Protein AF-A0A7R9DD51-F1 (afdb_monomer_lite)

Secondary structure (DSSP, 8-state):
-B--PPPHHHHHHHHHTT-TT-SHHHHHHHHHHHEEE--GGGTT-TT--SSSSEEEEE-S---HHHHHHHHHHHHTT--B--TTSS--SSB-B-EE-SS--HHHHH-SS-------SS----EEEEEEETTEEEEEEESS----GGGHHHHHHHHHHHTTBS-HHHHHHTT--S--B---TT----------------SSS-S--HHHH-SHHHHHHHHHHS-STTS--GGGGB-

InterPro domains:
  IPR000172 Glucose-methanol-choline oxidoreductase, N-terminal [PF00732] (6-188)
  IPR012132 Glucose-methanol-choline oxidoreductase [PTHR11552] (1-230)
  IPR036188 FAD/NAD(P)-binding domain superfamily [G3DSA:3.50.50.60] (1-89)
  IPR036188 FAD/NAD(P)-binding domain superfamily [G3DSA:3.50.50.60] (109-202)
  IPR036188 FAD/NAD(P)-binding domain superfamily [SSF51905] (1-182)

Radius of gyration: 23.22 Å; chains: 1; bounding box: 60×41×61 Å

Foldseek 3Di:
DFDADDDQVVQVVCVVVVVPQRHSVNCQVVVQQQEAEPDPVCDPAPSHHHDHQFYKDAQQDDFQVLVVVLVVQVVVPFHADDCRHDDVTGKYQTIGHPDDDPCNRPVPVDPPPPFDPPDADFDWDWDADPNDIDTDTDGGDDDLCVVDLPVSLVVCLLVQADAPVVCVVVVRDDRDYHDHGPPDDDDDDDDPDPDDDDPDPRWDDPVVCPDPVNVCCCPVVVHDPVSDPINVSID

pLDDT: mean 87.51, std 12.55, range [36.72, 98.06]

Sequence (235 aa):
MLYDLGNRRDYYNWDWAGNIGWSYDEVLPYFKKSENMGVERYLNSSFHKTGGYLTMEEFRYHPKILDTLLKSAKGIGYQNNDINGEKQIGFGLAYGTVRCSTTKAFFLGLLNILIDSNKKVTQDVVFKMKMQRHTVVVRKEVIVSSAGAINSPNLLMLSGIRPPSQLLEAGILPIIADLKVGQNLQDRITLGGLVYTIQYPIGIVFPRISNPEKFTQFLLQNDGPLMTLGVGQAL

Structure (mmCIF, N/CA/C/O backbone):
data_AF-A0A7R9DD51-F1
#
_entry.id   AF-A0A7R9DD51-F1
#
loop_
_atom_site.group_PDB
_atom_site.id
_atom_site.type_symbol
_atom_site.label_atom_id
_atom_site.label_alt_id
_atom_site.label_comp_id
_atom_site.label_asym_id
_atom_site.label_entity_id
_atom_site.label_seq_id
_atom_site.pdbx_PDB_ins_code
_atom_site.Cartn_x
_atom_site.Cartn_y
_atom_site.Cartn_z
_atom_site.occupancy
_atom_site.B_iso_or_equiv
_atom_site.auth_seq_id
_atom_site.auth_comp_id
_atom_site.auth_asym_id
_atom_site.auth_atom_id
_atom_site.pdbx_PDB_model_num
ATOM 1 N N . MET A 1 1 ? -0.288 0.611 11.626 1.00 72.12 1 MET A N 1
ATOM 2 C CA . MET A 1 1 ? -0.475 1.467 10.439 1.00 72.12 1 MET A CA 1
ATOM 3 C C . MET A 1 1 ? -1.498 0.777 9.577 1.00 72.12 1 MET A C 1
ATOM 5 O O . MET A 1 1 ? -1.461 -0.446 9.515 1.00 72.12 1 MET A O 1
ATOM 9 N N . LEU A 1 2 ? -2.435 1.565 9.062 1.00 89.44 2 LEU A N 1
ATOM 10 C CA . LEU A 1 2 ? -3.701 1.129 8.483 1.00 89.44 2 LEU A CA 1
ATOM 11 C C . LEU A 1 2 ? -3.490 0.106 7.356 1.00 89.44 2 LEU A C 1
ATOM 13 O O . LEU A 1 2 ? -2.612 0.308 6.517 1.00 89.44 2 LEU A O 1
ATOM 17 N N . TYR A 1 3 ? -4.246 -0.990 7.386 1.00 92.88 3 TYR A N 1
ATOM 18 C CA . TYR A 1 3 ? -4.214 -2.036 6.368 1.00 92.88 3 TYR A CA 1
ATOM 19 C C . TYR A 1 3 ? -5.532 -2.036 5.598 1.00 92.88 3 TYR A C 1
ATOM 21 O O . TYR A 1 3 ? -6.558 -2.489 6.101 1.00 92.88 3 TYR A O 1
ATOM 29 N N . ASP A 1 4 ? -5.486 -1.483 4.393 1.00 92.38 4 ASP A N 1
ATOM 30 C CA . ASP A 1 4 ? -6.638 -1.285 3.519 1.00 92.38 4 ASP A CA 1
ATOM 31 C C . ASP A 1 4 ? -6.276 -1.759 2.112 1.00 92.38 4 ASP A C 1
ATOM 33 O O . ASP A 1 4 ? -5.233 -1.388 1.559 1.00 92.38 4 ASP A O 1
ATOM 37 N N . LEU A 1 5 ? -7.111 -2.637 1.575 1.00 92.81 5 LEU A N 1
ATOM 38 C CA . LEU A 1 5 ? -7.024 -3.157 0.223 1.00 92.81 5 LEU A CA 1
ATOM 39 C C . LEU A 1 5 ? -7.889 -2.290 -0.696 1.00 92.81 5 LEU A C 1
ATOM 41 O O . LEU A 1 5 ? -8.887 -1.704 -0.286 1.00 92.81 5 LEU A O 1
ATOM 45 N N . GLY A 1 6 ? -7.532 -2.230 -1.980 1.00 91.94 6 GLY A N 1
ATOM 46 C CA . GLY A 1 6 ? -8.362 -1.539 -2.968 1.00 91.94 6 GLY A CA 1
ATOM 47 C C . GLY A 1 6 ? -9.766 -2.143 -3.078 1.00 91.94 6 GLY A C 1
ATOM 48 O O . GLY A 1 6 ? -10.031 -3.266 -2.628 1.00 91.94 6 GLY A O 1
ATOM 49 N N . ASN A 1 7 ? -10.682 -1.425 -3.728 1.00 94.69 7 ASN A N 1
ATOM 50 C CA . ASN A 1 7 ? -11.972 -2.016 -4.048 1.00 94.69 7 ASN A CA 1
ATOM 51 C C . ASN A 1 7 ? -11.777 -3.117 -5.096 1.00 94.69 7 ASN A C 1
ATOM 53 O O . ASN A 1 7 ? -10.961 -2.971 -6.005 1.00 94.69 7 ASN A O 1
ATOM 57 N N . ARG A 1 8 ? -12.563 -4.197 -5.040 1.00 95.00 8 ARG A N 1
ATOM 58 C CA . ARG A 1 8 ? -12.495 -5.265 -6.060 1.00 95.00 8 ARG A CA 1
ATOM 59 C C . ARG A 1 8 ? -12.582 -4.735 -7.485 1.00 95.00 8 ARG A C 1
ATOM 61 O O . ARG A 1 8 ? -11.882 -5.211 -8.377 1.00 95.00 8 ARG A O 1
ATOM 68 N N . ARG A 1 9 ? -13.434 -3.727 -7.685 1.00 95.88 9 ARG A N 1
ATOM 69 C CA . ARG A 1 9 ? -13.643 -3.085 -8.979 1.00 95.88 9 ARG A CA 1
ATOM 70 C C . ARG A 1 9 ? -12.368 -2.446 -9.523 1.00 95.88 9 ARG A C 1
ATOM 72 O O . ARG A 1 9 ? -12.198 -2.445 -10.734 1.00 95.88 9 ARG A O 1
ATOM 79 N N . ASP A 1 10 ? -11.469 -1.964 -8.668 1.00 96.31 10 ASP A N 1
ATOM 80 C CA . ASP A 1 10 ? -10.201 -1.369 -9.102 1.00 96.31 10 ASP A CA 1
ATOM 81 C C . ASP A 1 10 ? -9.326 -2.411 -9.813 1.00 96.31 10 ASP A C 1
ATOM 83 O O . ASP A 1 10 ? -8.803 -2.146 -10.893 1.00 96.31 10 ASP A O 1
ATOM 87 N N . TYR A 1 11 ? -9.250 -3.626 -9.266 1.00 97.56 11 TYR A N 1
ATOM 88 C CA . TYR A 1 11 ? -8.486 -4.737 -9.843 1.00 97.56 11 TYR A CA 1
ATOM 89 C C . TYR A 1 11 ? -9.164 -5.336 -11.079 1.00 97.56 11 TYR A C 1
ATOM 91 O O . TYR A 1 11 ? -8.503 -5.600 -12.079 1.00 97.56 11 TYR A O 1
ATOM 99 N N . TYR A 1 12 ? -10.495 -5.477 -11.079 1.00 98.06 12 TYR A N 1
ATOM 100 C CA . TYR A 1 12 ? -11.204 -5.864 -12.307 1.00 98.06 12 TYR A CA 1
ATOM 101 C C . TYR A 1 12 ? -11.012 -4.838 -13.430 1.00 98.06 12 TYR A C 1
ATOM 103 O O . TYR A 1 12 ? -10.819 -5.220 -14.580 1.00 98.06 12 TYR A O 1
ATOM 111 N N . ASN A 1 13 ? -10.981 -3.540 -13.111 1.00 97.88 13 ASN A N 1
ATOM 112 C CA . ASN A 1 13 ? -10.669 -2.509 -14.097 1.00 97.88 13 ASN A CA 1
ATOM 113 C C . ASN A 1 13 ? -9.234 -2.642 -14.639 1.00 97.88 13 ASN A C 1
ATOM 115 O O . ASN A 1 13 ? -9.007 -2.300 -15.798 1.00 97.88 13 ASN A O 1
ATOM 119 N N . TRP A 1 14 ? -8.265 -3.122 -13.847 1.00 97.44 14 TRP A N 1
ATOM 120 C CA . TRP A 1 14 ? -6.907 -3.388 -14.342 1.00 97.44 14 TRP A CA 1
ATOM 121 C C . TRP A 1 14 ? -6.901 -4.514 -15.371 1.00 97.44 14 TRP A C 1
ATOM 123 O O . TRP A 1 14 ? -6.306 -4.345 -16.437 1.00 97.44 14 TRP A O 1
ATOM 133 N N . ASP A 1 15 ? -7.592 -5.614 -15.079 1.00 97.50 15 ASP A N 1
ATOM 134 C CA . ASP A 1 15 ? -7.758 -6.734 -16.007 1.00 97.50 15 ASP A CA 1
ATOM 135 C C . ASP A 1 15 ? -8.449 -6.286 -17.308 1.00 97.50 15 ASP A C 1
ATOM 137 O O . ASP A 1 15 ? -7.910 -6.472 -18.400 1.00 97.50 15 ASP A O 1
ATOM 141 N N . TRP A 1 16 ? -9.561 -5.547 -17.203 1.00 97.50 16 TRP A N 1
ATOM 142 C CA . TRP A 1 16 ? -10.276 -4.985 -18.358 1.00 97.50 16 TRP A CA 1
ATOM 143 C C . TRP A 1 16 ? -9.462 -3.966 -19.160 1.00 97.50 16 TRP A C 1
ATOM 145 O O . TRP A 1 16 ? -9.677 -3.816 -20.361 1.00 97.50 16 TRP A O 1
ATOM 155 N N . ALA A 1 17 ? -8.508 -3.283 -18.525 1.00 97.12 17 ALA A N 1
ATOM 156 C CA . ALA A 1 17 ? -7.555 -2.407 -19.202 1.00 97.12 17 ALA A CA 1
ATOM 157 C C . ALA A 1 17 ? -6.437 -3.178 -19.939 1.00 97.12 17 ALA A C 1
ATOM 159 O O . ALA A 1 17 ? -5.532 -2.553 -20.493 1.00 97.12 17 ALA A O 1
ATOM 160 N N . GLY A 1 18 ? -6.492 -4.514 -19.961 1.00 97.56 18 GLY A N 1
ATOM 161 C CA . GLY A 1 18 ? -5.552 -5.391 -20.658 1.00 97.56 18 GLY A CA 1
A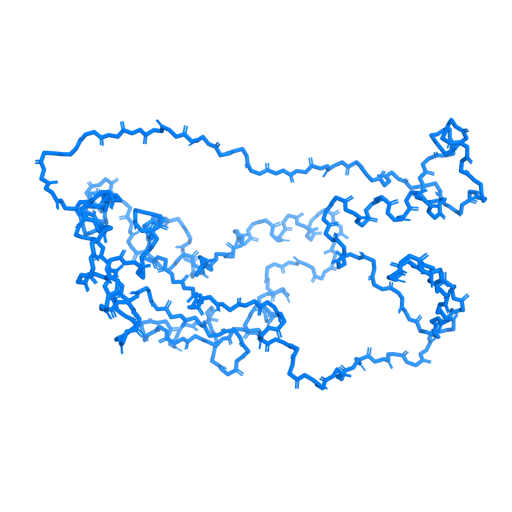TOM 162 C C . GLY A 1 18 ? -4.463 -5.992 -19.767 1.00 97.56 18 GLY A C 1
ATOM 163 O O . GLY A 1 18 ? -3.568 -6.658 -20.286 1.00 97.56 18 GLY A O 1
ATOM 164 N N . ASN A 1 19 ? -4.516 -5.791 -18.444 1.00 97.06 19 ASN A N 1
ATOM 165 C CA . ASN A 1 19 ? -3.562 -6.389 -17.505 1.00 97.06 19 ASN A CA 1
ATOM 166 C C . ASN A 1 19 ? -4.050 -7.771 -17.058 1.00 97.06 19 ASN A C 1
ATOM 168 O O . ASN A 1 19 ? -4.404 -7.968 -15.898 1.00 97.06 19 ASN A O 1
ATOM 172 N N . ILE A 1 20 ? -4.067 -8.721 -17.994 1.00 96.94 20 ILE A N 1
ATOM 173 C CA . ILE A 1 20 ? -4.505 -10.101 -17.745 1.00 96.94 20 ILE A CA 1
ATOM 174 C C . ILE A 1 20 ? -3.725 -10.686 -16.561 1.00 96.94 20 ILE A C 1
ATOM 176 O O . ILE A 1 20 ? -2.496 -10.562 -16.508 1.00 96.94 20 ILE A O 1
ATOM 180 N N . GLY A 1 21 ? -4.419 -11.322 -15.617 1.00 96.56 21 GLY A N 1
ATOM 181 C CA . GLY A 1 21 ? -3.801 -11.861 -14.403 1.00 96.56 21 GLY A CA 1
ATOM 182 C C . GLY A 1 21 ? -3.912 -10.954 -13.174 1.00 96.56 21 GLY A C 1
ATOM 183 O O . GLY A 1 21 ? -3.431 -11.324 -12.101 1.00 96.56 21 GLY A O 1
ATOM 184 N N . TRP A 1 22 ? -4.485 -9.754 -13.325 1.00 97.69 22 TRP A N 1
ATOM 185 C CA . TRP A 1 22 ? -4.581 -8.740 -12.267 1.00 97.69 22 TRP A CA 1
ATOM 186 C C . TRP A 1 22 ? -6.011 -8.473 -11.791 1.00 97.69 22 TRP A C 1
ATOM 188 O O . TRP A 1 22 ? -6.252 -7.468 -11.118 1.00 97.69 22 TRP A O 1
ATOM 198 N N . SER A 1 23 ? -6.957 -9.364 -12.098 1.00 98.00 23 SER A N 1
ATOM 199 C CA . SER A 1 23 ? -8.307 -9.288 -11.534 1.00 98.00 23 SER A CA 1
ATOM 200 C C . SER A 1 23 ? -8.287 -9.505 -10.013 1.00 98.00 23 SER A C 1
ATOM 202 O O . SER A 1 23 ? -7.333 -10.060 -9.460 1.00 98.00 23 SER A O 1
ATOM 204 N N . TYR A 1 24 ? -9.346 -9.083 -9.307 1.00 97.25 24 TYR A N 1
ATOM 205 C CA . TYR A 1 24 ? -9.388 -9.197 -7.840 1.00 97.25 24 TYR A CA 1
ATOM 206 C C . TYR A 1 24 ? -9.189 -10.640 -7.353 1.00 97.25 24 TYR A C 1
ATOM 208 O O . TYR A 1 24 ? -8.455 -10.877 -6.393 1.00 97.25 24 TYR A O 1
ATOM 216 N N . ASP A 1 25 ? -9.803 -11.604 -8.039 1.00 96.25 25 ASP A N 1
ATOM 217 C CA . ASP A 1 25 ? -9.744 -13.022 -7.674 1.00 96.25 25 ASP A CA 1
ATOM 218 C C . ASP A 1 25 ? -8.333 -13.610 -7.841 1.00 96.25 25 ASP A C 1
ATOM 220 O O . ASP A 1 25 ? -7.940 -14.510 -7.098 1.00 96.25 25 ASP A O 1
ATOM 224 N N . GLU A 1 26 ? -7.542 -13.065 -8.768 1.00 97.44 26 GLU A N 1
ATOM 225 C CA . GLU A 1 26 ? -6.163 -13.488 -9.028 1.00 97.44 26 GLU A CA 1
ATOM 226 C C . GLU A 1 26 ? -5.163 -12.856 -8.052 1.00 97.44 26 GLU A C 1
ATOM 228 O O . GLU A 1 26 ? -4.198 -13.509 -7.643 1.00 97.44 26 GLU A O 1
ATOM 233 N N . VAL A 1 27 ? -5.400 -11.611 -7.619 1.00 96.81 27 VAL A N 1
ATOM 234 C CA . VAL A 1 27 ? -4.509 -10.914 -6.674 1.00 96.81 27 VAL A CA 1
ATOM 235 C C . VAL A 1 27 ? -4.815 -11.226 -5.206 1.00 96.81 27 VAL A C 1
ATOM 237 O O . VAL A 1 27 ? -3.899 -11.219 -4.378 1.00 96.81 27 VAL A O 1
ATOM 240 N N . LEU A 1 28 ? -6.066 -11.552 -4.857 1.00 96.19 28 LEU A N 1
ATOM 241 C CA . LEU A 1 28 ? -6.478 -11.852 -3.480 1.00 96.19 28 LEU A CA 1
ATOM 242 C C . LEU A 1 28 ? -5.624 -12.953 -2.812 1.00 96.19 28 LEU A C 1
ATOM 244 O O . LEU A 1 28 ? -5.203 -12.760 -1.666 1.00 96.19 28 LEU A O 1
ATOM 248 N N . PRO A 1 29 ? -5.274 -14.071 -3.483 1.00 96.62 29 PRO A N 1
ATOM 249 C CA . PRO A 1 29 ? -4.350 -15.062 -2.936 1.00 96.62 29 PRO A CA 1
ATOM 250 C C . PRO A 1 29 ? -2.989 -14.490 -2.514 1.00 96.62 29 PRO A C 1
ATOM 252 O O . PRO A 1 29 ? -2.406 -14.977 -1.543 1.00 96.62 29 PRO A O 1
ATOM 255 N N . TYR A 1 30 ? -2.480 -13.455 -3.192 1.00 95.75 30 TYR A N 1
ATOM 256 C CA . TYR A 1 30 ? -1.207 -12.813 -2.851 1.00 95.75 30 TYR A CA 1
ATOM 257 C C . TYR A 1 30 ? -1.328 -11.897 -1.632 1.00 95.75 30 TYR A C 1
ATOM 259 O O . TYR A 1 30 ? -0.442 -11.932 -0.772 1.00 95.75 30 TYR A O 1
ATOM 267 N N . PHE A 1 31 ? -2.434 -11.156 -1.495 1.00 95.69 31 PHE A N 1
ATOM 268 C CA . PHE A 1 31 ? -2.723 -10.413 -0.262 1.00 95.69 31 PHE A CA 1
ATOM 269 C C . PHE A 1 31 ? -2.783 -11.371 0.929 1.00 95.69 31 PHE A C 1
ATOM 271 O O . PHE A 1 31 ? -2.007 -11.226 1.877 1.00 95.69 31 PHE A O 1
ATOM 278 N N . LYS A 1 32 ? -3.560 -12.451 0.799 1.00 95.62 32 LYS A N 1
ATOM 279 C CA . LYS A 1 32 ? -3.670 -13.514 1.808 1.00 95.62 32 LYS A CA 1
ATOM 280 C C . LYS A 1 32 ? -2.341 -14.211 2.099 1.00 95.62 32 LYS A C 1
ATOM 282 O O . LYS A 1 32 ? -2.082 -14.595 3.231 1.00 95.62 32 LYS A O 1
ATOM 287 N N . LYS A 1 33 ? -1.471 -14.401 1.104 1.00 95.69 33 LYS A N 1
ATOM 288 C CA . LYS A 1 33 ? -0.141 -15.006 1.307 1.00 95.69 33 LYS A CA 1
ATOM 289 C C . LYS A 1 33 ? 0.743 -14.152 2.219 1.00 95.69 33 LYS A C 1
ATOM 291 O O . LYS A 1 33 ? 1.543 -14.698 2.974 1.00 95.69 33 LYS A O 1
ATOM 296 N N . SER A 1 34 ? 0.632 -12.832 2.108 1.00 94.00 34 SER A N 1
ATOM 297 C CA . SER A 1 34 ? 1.420 -11.887 2.899 1.00 94.00 34 SER A CA 1
ATOM 298 C C . SER A 1 34 ? 0.880 -11.694 4.318 1.00 94.00 34 SER A C 1
ATOM 300 O O . SER A 1 34 ? 1.655 -11.429 5.237 1.00 94.00 34 SER A O 1
ATOM 302 N N . GLU A 1 35 ? -0.429 -11.857 4.486 1.00 95.62 35 GLU A N 1
ATOM 303 C CA . GLU A 1 35 ? -1.183 -11.538 5.691 1.00 95.62 35 GLU A CA 1
ATOM 304 C C . GLU A 1 35 ? -1.078 -12.621 6.773 1.00 95.62 35 GLU A C 1
ATOM 306 O O . GLU A 1 35 ? -1.137 -13.824 6.514 1.00 95.62 35 GLU A O 1
ATOM 311 N N . ASN A 1 36 ? -0.957 -12.174 8.018 1.00 95.94 36 ASN A N 1
ATOM 312 C CA . ASN A 1 36 ? -1.200 -12.969 9.207 1.00 95.94 36 ASN A CA 1
ATOM 313 C C . ASN A 1 36 ? -2.290 -12.295 10.047 1.00 95.94 36 ASN A C 1
ATOM 315 O O . ASN A 1 36 ? -2.003 -11.417 10.861 1.00 95.94 36 ASN A O 1
ATOM 319 N N . MET A 1 37 ? -3.546 -12.671 9.815 1.00 96.81 37 MET A N 1
ATOM 320 C CA . MET A 1 37 ? -4.690 -12.082 10.502 1.00 96.81 37 MET A CA 1
ATOM 321 C C . MET A 1 37 ? -4.704 -12.452 11.989 1.00 96.81 37 MET A C 1
ATOM 323 O O . MET A 1 37 ? -4.868 -13.615 12.341 1.00 96.81 37 MET A O 1
ATOM 327 N N . GLY A 1 38 ? -4.535 -11.464 12.865 1.00 95.25 38 GLY A N 1
ATOM 328 C CA . GLY A 1 38 ? -4.604 -11.617 14.322 1.00 95.25 38 GLY A CA 1
ATOM 329 C C . GLY A 1 38 ? -5.889 -11.066 14.944 1.00 95.25 38 GLY A C 1
ATOM 330 O O . GLY A 1 38 ? -6.067 -11.162 16.154 1.00 95.25 38 GLY A O 1
ATOM 331 N N . VAL A 1 39 ? -6.789 -10.480 14.146 1.00 94.62 39 VAL A N 1
ATOM 332 C CA . VAL A 1 39 ? -8.065 -9.937 14.631 1.00 94.62 39 VAL A CA 1
ATOM 333 C C . VAL A 1 39 ? -9.102 -11.057 14.706 1.00 94.62 39 VAL A C 1
ATOM 335 O O . VAL A 1 39 ? -9.544 -11.574 13.681 1.00 94.62 39 VAL A O 1
ATOM 338 N N . GLU A 1 40 ? -9.521 -11.405 15.924 1.00 93.38 40 GLU A N 1
ATOM 339 C CA . GLU A 1 40 ? -10.341 -12.591 16.216 1.00 93.38 40 GLU A CA 1
ATOM 340 C C . GLU A 1 40 ? -11.620 -12.684 15.369 1.00 93.38 40 GLU A C 1
ATOM 342 O O . GLU A 1 40 ? -11.902 -13.725 14.774 1.00 93.38 40 GLU A O 1
ATOM 347 N N . ARG A 1 41 ? -12.350 -11.569 15.218 1.00 93.19 41 ARG A N 1
ATOM 348 C CA . ARG A 1 41 ? -13.597 -11.513 14.428 1.00 93.19 41 ARG A CA 1
ATOM 349 C C . ARG A 1 41 ? -13.425 -11.827 12.936 1.00 93.19 41 ARG A C 1
ATOM 351 O O . ARG A 1 41 ? -14.422 -12.065 12.262 1.00 93.19 41 ARG A O 1
ATOM 358 N N . TYR A 1 42 ? -12.196 -11.828 12.419 1.00 94.69 42 TYR A N 1
ATOM 359 C CA . TYR A 1 42 ? -11.899 -12.046 11.002 1.00 94.69 42 TYR A CA 1
ATOM 360 C C . TYR A 1 42 ? -11.173 -13.365 10.720 1.00 94.69 42 TYR A C 1
ATOM 362 O O . TYR A 1 42 ? -10.966 -13.697 9.555 1.00 94.69 42 TYR A O 1
ATOM 370 N N . LEU A 1 43 ? -10.850 -14.163 11.746 1.00 92.50 43 LEU A N 1
ATOM 371 C CA . LEU A 1 43 ? -10.114 -15.426 11.581 1.00 92.50 43 LEU A CA 1
ATOM 372 C C . LEU A 1 43 ? -10.841 -16.453 10.697 1.00 92.50 43 LEU A C 1
ATOM 374 O O . LEU A 1 43 ? -10.190 -17.227 10.002 1.00 92.50 43 LEU A O 1
ATOM 378 N N . ASN A 1 44 ? -12.177 -16.434 10.692 1.00 91.19 44 ASN A N 1
ATOM 379 C CA . ASN A 1 44 ? -13.012 -17.339 9.892 1.00 91.19 44 ASN A CA 1
ATOM 380 C C . ASN A 1 44 ? -13.468 -16.730 8.551 1.00 91.19 44 ASN A C 1
ATOM 382 O O . ASN A 1 44 ? -14.284 -17.324 7.848 1.00 91.19 44 ASN A O 1
ATOM 386 N N . SER A 1 45 ? -12.985 -15.536 8.197 1.00 93.62 45 SER A N 1
ATOM 387 C CA . SER A 1 45 ? -13.343 -14.867 6.944 1.00 93.62 45 SER A CA 1
ATOM 388 C C . SER A 1 45 ? -12.639 -15.513 5.751 1.00 93.62 45 SER A C 1
ATOM 390 O O . SER A 1 45 ? -11.434 -15.761 5.782 1.00 93.62 45 SER A O 1
ATOM 392 N N . SER A 1 46 ? -13.355 -15.701 4.640 1.00 94.00 46 SER A N 1
ATOM 393 C CA . SER A 1 46 ? -12.752 -16.145 3.376 1.00 94.00 46 SER A CA 1
ATOM 394 C C . SER A 1 46 ? -11.788 -15.115 2.774 1.00 94.00 46 SER A C 1
ATOM 396 O O . SER A 1 46 ? -10.971 -15.476 1.922 1.00 94.00 46 SER A O 1
ATOM 398 N N . PHE A 1 47 ? -11.857 -13.855 3.212 1.00 94.75 47 PHE A N 1
ATOM 399 C CA . PHE A 1 47 ? -11.029 -12.749 2.719 1.00 94.75 47 PHE A CA 1
ATOM 400 C C . PHE A 1 47 ? -9.666 -12.663 3.397 1.00 94.75 47 PHE A C 1
ATOM 402 O O . PHE A 1 47 ? -8.753 -12.070 2.831 1.00 94.75 47 PHE A O 1
ATOM 409 N N . HIS A 1 48 ? -9.498 -13.341 4.533 1.00 96.38 48 HIS A N 1
ATOM 410 C CA . HIS A 1 48 ? -8.284 -13.268 5.335 1.00 96.38 48 HIS A CA 1
ATOM 411 C C . HIS A 1 48 ? -7.555 -14.601 5.430 1.00 96.38 48 HIS A C 1
ATOM 413 O O . HIS A 1 48 ? -8.081 -15.666 5.081 1.00 96.38 48 HIS A O 1
ATOM 419 N N . LYS A 1 49 ? -6.297 -14.544 5.861 1.00 96.31 49 LYS A N 1
ATOM 420 C CA . LYS A 1 49 ? -5.474 -15.723 6.123 1.00 96.31 49 LYS A CA 1
ATOM 421 C C . LYS A 1 49 ? -4.532 -15.490 7.304 1.00 96.31 49 LYS A C 1
ATOM 423 O O . LYS A 1 49 ? -4.081 -14.381 7.569 1.00 96.31 49 LYS A O 1
ATOM 428 N N . THR A 1 50 ? -4.221 -16.570 8.012 1.00 96.56 50 THR A N 1
ATOM 429 C CA . THR A 1 50 ? -3.193 -16.615 9.056 1.00 96.56 50 THR A CA 1
ATOM 430 C C . THR A 1 50 ? -1.899 -17.250 8.534 1.00 96.56 50 THR A C 1
ATOM 432 O O . THR A 1 50 ? -1.900 -18.027 7.574 1.00 96.56 50 THR A O 1
ATOM 435 N N . GLY A 1 51 ? -0.771 -16.930 9.173 1.00 94.12 51 GLY A N 1
ATOM 436 C CA . GLY A 1 51 ? 0.530 -17.547 8.885 1.00 94.12 51 GLY A CA 1
ATOM 437 C C . GLY A 1 51 ? 1.398 -16.848 7.832 1.00 94.12 51 GLY A C 1
ATOM 438 O O . GLY A 1 51 ? 2.464 -17.365 7.503 1.00 94.12 51 GLY A O 1
ATOM 439 N N . GLY A 1 52 ? 0.984 -15.693 7.303 1.00 94.56 52 GLY A N 1
ATOM 440 C CA . GLY A 1 52 ? 1.864 -14.813 6.531 1.00 94.56 52 GLY A CA 1
ATOM 441 C C . GLY A 1 52 ? 2.880 -14.058 7.399 1.00 94.56 52 GLY A C 1
ATOM 442 O O . GLY A 1 52 ? 3.013 -14.279 8.601 1.00 94.56 52 GLY A O 1
ATOM 443 N N . TYR A 1 53 ? 3.611 -13.135 6.780 1.00 92.50 53 TYR A N 1
ATOM 444 C CA . TYR A 1 53 ? 4.688 -12.386 7.440 1.00 92.50 53 TYR A CA 1
ATOM 445 C C . TYR A 1 53 ? 4.227 -11.053 8.047 1.00 92.50 53 TYR A C 1
ATOM 447 O O . TYR A 1 53 ? 4.893 -10.497 8.922 1.00 92.50 53 TYR A O 1
ATOM 455 N N . LEU A 1 54 ? 3.100 -10.513 7.577 1.00 93.62 54 LEU A N 1
ATOM 456 C CA . LEU A 1 54 ? 2.536 -9.250 8.043 1.00 93.62 54 LEU A CA 1
ATOM 457 C C . LEU A 1 54 ? 1.405 -9.505 9.036 1.00 93.62 54 LEU A C 1
ATOM 459 O O . LEU A 1 54 ? 0.270 -9.751 8.637 1.00 93.62 54 LEU A O 1
ATOM 463 N N . THR A 1 55 ? 1.703 -9.399 10.329 1.00 94.44 55 THR A N 1
ATOM 464 C CA . THR A 1 55 ? 0.683 -9.535 11.376 1.00 94.44 55 THR A CA 1
ATOM 465 C C . THR A 1 55 ? -0.263 -8.338 11.396 1.00 94.44 55 THR A C 1
ATOM 467 O O . THR A 1 55 ? 0.172 -7.198 11.586 1.00 94.44 55 THR A O 1
ATOM 470 N N . MET A 1 56 ? -1.553 -8.618 11.212 1.00 95.00 56 MET A N 1
ATOM 471 C CA . MET A 1 56 ? -2.645 -7.664 11.371 1.00 95.00 56 MET A CA 1
ATOM 472 C C . MET A 1 56 ? -3.216 -7.773 12.774 1.00 95.00 56 MET A C 1
ATOM 474 O O . MET A 1 56 ? -3.620 -8.849 13.202 1.00 95.00 56 MET A O 1
ATOM 478 N N . GLU A 1 57 ? -3.271 -6.655 13.481 1.00 92.88 57 GLU A N 1
ATOM 479 C CA . GLU A 1 57 ? -3.812 -6.571 14.830 1.00 92.88 57 GLU A CA 1
ATOM 480 C C . GLU A 1 57 ? -4.751 -5.371 14.936 1.00 92.88 57 GLU A C 1
ATOM 482 O O . GLU A 1 57 ? -4.696 -4.423 14.143 1.00 92.88 57 GLU A O 1
ATOM 487 N N . GLU A 1 58 ? -5.600 -5.391 15.954 1.00 91.44 58 GLU A N 1
ATOM 488 C CA . GLU A 1 58 ? -6.319 -4.191 16.354 1.00 91.44 58 GLU A CA 1
ATOM 489 C C . GLU A 1 58 ? -5.368 -3.173 16.983 1.00 91.44 58 GLU A C 1
ATOM 491 O O . GLU A 1 58 ? -4.334 -3.515 17.570 1.00 91.44 58 GLU A O 1
ATOM 496 N N . PHE A 1 59 ? -5.732 -1.896 16.901 1.00 90.12 59 PHE A N 1
ATOM 497 C CA . PHE A 1 59 ? -5.007 -0.871 17.634 1.00 90.12 59 PHE A CA 1
ATOM 498 C C . PHE A 1 59 ? -5.201 -1.078 19.137 1.00 90.12 59 PHE A C 1
ATOM 500 O O . PHE A 1 59 ? -6.307 -1.325 19.611 1.00 90.12 59 PHE A O 1
ATOM 507 N N . ARG A 1 60 ? -4.117 -0.948 19.910 1.00 88.94 60 ARG A N 1
ATOM 508 C CA . ARG A 1 60 ? -4.153 -1.169 21.367 1.00 88.94 60 ARG A CA 1
ATOM 509 C C . ARG A 1 60 ? -5.049 -0.152 22.080 1.00 88.94 60 ARG A C 1
ATOM 511 O O . ARG A 1 60 ? -5.602 -0.455 23.128 1.00 88.94 60 ARG A O 1
ATOM 518 N N . TYR A 1 61 ? -5.233 1.032 21.488 1.00 90.00 61 TYR A N 1
ATOM 519 C CA . TYR A 1 61 ? -6.068 2.087 22.050 1.00 90.00 61 TYR A CA 1
ATOM 520 C C . TYR A 1 61 ? -7.117 2.615 21.063 1.00 90.00 61 TYR A C 1
ATOM 522 O O . TYR A 1 61 ? -6.789 3.237 20.041 1.00 90.00 61 TYR A O 1
ATOM 530 N N . HIS A 1 62 ? -8.384 2.460 21.451 1.00 91.00 62 HIS A N 1
ATOM 531 C CA . HIS A 1 62 ? -9.559 2.980 20.757 1.00 91.00 62 HIS A CA 1
ATOM 532 C C . HIS A 1 62 ? -10.126 4.193 21.517 1.00 91.00 62 HIS A C 1
ATOM 534 O O . HIS A 1 62 ? -10.638 4.051 22.630 1.00 91.00 62 HIS A O 1
ATOM 540 N N . PRO A 1 63 ? -10.035 5.412 20.957 1.00 91.44 63 PRO A N 1
ATOM 541 C CA . PRO A 1 63 ? -10.647 6.590 21.553 1.00 91.44 63 PRO A CA 1
ATOM 542 C C . PRO A 1 63 ? -12.172 6.464 21.578 1.00 91.44 63 PRO A C 1
ATOM 544 O O . PRO A 1 63 ? -12.775 6.048 20.592 1.00 91.44 63 PRO A O 1
ATOM 547 N N . LYS A 1 64 ? -12.813 6.934 22.653 1.00 92.12 64 LYS A N 1
ATOM 548 C CA . LYS A 1 64 ? -14.281 6.879 22.816 1.00 92.12 64 LYS A CA 1
ATOM 549 C C . LYS A 1 64 ? -15.061 7.563 21.688 1.00 92.12 64 LYS A C 1
ATOM 551 O O . LYS A 1 64 ? -16.210 7.216 21.440 1.00 92.12 64 LYS A O 1
ATOM 556 N N . ILE A 1 65 ? -14.458 8.536 20.999 1.00 92.88 65 ILE A N 1
ATOM 557 C CA . ILE A 1 65 ? -15.077 9.168 19.828 1.00 92.88 65 ILE A CA 1
ATOM 558 C C . ILE A 1 65 ? -15.364 8.166 18.695 1.00 92.88 65 ILE A C 1
ATOM 560 O O . ILE A 1 65 ? -16.328 8.369 17.964 1.00 92.88 65 ILE A O 1
ATOM 564 N N . LEU A 1 66 ? -14.601 7.071 18.573 1.00 93.00 66 LEU A N 1
ATOM 565 C CA . LEU A 1 66 ? -14.842 6.037 17.560 1.00 93.00 66 LEU A CA 1
ATOM 566 C C . LEU A 1 66 ? -16.201 5.361 17.751 1.00 93.00 66 LEU A C 1
ATOM 568 O O . LEU A 1 66 ? -16.941 5.212 16.784 1.00 93.00 66 LEU A O 1
ATOM 572 N N . ASP A 1 67 ? -16.577 5.042 18.992 1.00 92.19 67 ASP A N 1
ATOM 573 C CA . ASP A 1 67 ? -17.888 4.456 19.290 1.00 92.19 67 ASP A CA 1
ATOM 574 C C . ASP A 1 67 ? -19.020 5.387 18.851 1.00 92.19 67 ASP A C 1
ATOM 576 O O . ASP A 1 67 ? -20.028 4.942 18.301 1.00 92.19 67 ASP A O 1
ATOM 580 N N . THR A 1 68 ? -18.855 6.693 19.080 1.00 92.62 68 THR A N 1
ATOM 581 C CA . THR A 1 68 ? -19.817 7.712 18.649 1.00 92.62 68 THR A CA 1
ATOM 582 C C . THR A 1 68 ? -19.905 7.780 17.127 1.00 92.62 68 THR A C 1
ATOM 584 O O . THR A 1 68 ? -21.013 7.845 16.596 1.00 92.62 68 THR A O 1
ATOM 587 N N . LEU A 1 69 ? -18.773 7.721 16.419 1.00 93.00 69 LEU A N 1
ATOM 588 C CA . LEU A 1 69 ? -18.737 7.741 14.953 1.00 93.00 69 LEU A CA 1
ATOM 589 C C . LEU A 1 69 ? -19.422 6.505 14.362 1.00 93.00 69 LEU A C 1
ATOM 591 O O . LEU A 1 69 ? -20.327 6.651 13.547 1.00 93.00 69 LEU A O 1
ATOM 595 N N . LEU A 1 70 ? -19.081 5.307 14.838 1.00 93.12 70 LEU A N 1
ATOM 596 C CA . LEU A 1 70 ? -19.669 4.052 14.359 1.00 93.12 70 LEU A CA 1
ATOM 597 C C . LEU A 1 70 ? -21.170 3.949 14.668 1.00 93.12 70 LEU A C 1
ATOM 599 O O . LEU A 1 70 ? -21.951 3.466 13.848 1.00 93.12 70 LEU A O 1
ATOM 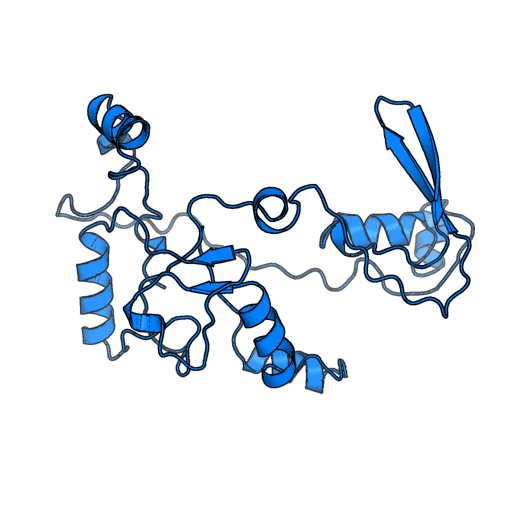603 N N . LYS A 1 71 ? -21.609 4.430 15.838 1.00 94.00 71 LYS A N 1
ATOM 604 C CA . LYS A 1 71 ? -23.044 4.520 16.162 1.00 94.00 71 LYS A CA 1
ATOM 605 C C . LYS A 1 71 ? -23.764 5.513 15.253 1.00 94.00 71 LYS A C 1
ATOM 607 O O . LYS A 1 71 ? -24.872 5.226 14.809 1.00 94.00 71 LYS A O 1
ATOM 612 N N . SER A 1 72 ? -23.138 6.653 14.961 1.00 93.38 72 SER A N 1
ATOM 613 C CA . SER A 1 72 ? -23.709 7.678 14.079 1.00 93.38 72 SER A CA 1
ATOM 614 C C . SER A 1 72 ? -23.805 7.185 12.635 1.00 93.38 72 SER A C 1
ATOM 616 O O . SER A 1 72 ? -24.848 7.357 12.012 1.00 93.38 72 SER A O 1
ATOM 618 N N . ALA A 1 73 ? -22.774 6.493 12.139 1.00 93.88 73 ALA A N 1
ATOM 619 C CA . ALA A 1 73 ? -22.768 5.824 10.839 1.00 93.88 73 ALA A CA 1
ATOM 620 C C . ALA A 1 73 ? -23.943 4.846 10.694 1.00 93.88 73 ALA A C 1
ATOM 622 O O . ALA A 1 73 ? -24.677 4.888 9.705 1.00 93.88 73 ALA A O 1
ATOM 623 N N . LYS A 1 74 ? -24.191 4.039 11.733 1.00 94.94 74 LYS A N 1
ATOM 624 C CA . LYS A 1 74 ? -25.364 3.161 11.791 1.00 94.94 74 LYS A CA 1
ATOM 625 C C . LYS A 1 74 ? -26.683 3.931 11.784 1.00 94.94 74 LYS A C 1
ATOM 627 O O . LYS A 1 74 ? -27.626 3.512 11.118 1.00 94.94 74 LYS A O 1
ATOM 632 N N . GLY A 1 75 ? -26.745 5.064 12.483 1.00 95.94 75 GLY A N 1
ATOM 633 C CA . GLY A 1 75 ? -27.919 5.942 12.520 1.00 95.94 75 GLY A CA 1
ATOM 634 C C . GLY A 1 75 ? -28.305 6.533 11.160 1.00 95.94 75 GLY A C 1
ATOM 635 O O . GLY A 1 75 ? -29.485 6.773 10.925 1.00 95.94 75 GLY A O 1
ATOM 636 N N . ILE A 1 76 ? -27.342 6.710 10.251 1.00 96.06 76 ILE A N 1
ATOM 637 C CA . ILE A 1 76 ? -27.580 7.185 8.877 1.00 96.06 76 ILE A CA 1
ATOM 638 C C . ILE A 1 76 ? -27.658 6.045 7.843 1.00 96.06 76 ILE A C 1
ATOM 640 O O . ILE A 1 76 ? -27.689 6.304 6.643 1.00 96.06 76 ILE A O 1
ATOM 644 N N . GLY A 1 77 ? -27.708 4.786 8.295 1.00 94.62 77 GLY A N 1
ATOM 645 C CA . GLY A 1 77 ? -27.969 3.616 7.450 1.00 94.62 77 GLY A CA 1
ATOM 646 C C . GLY A 1 77 ? -26.742 2.828 6.982 1.00 94.62 77 GLY A C 1
ATOM 647 O O . GLY A 1 77 ? -26.914 1.836 6.272 1.00 94.62 77 GLY A O 1
ATOM 648 N N . TYR A 1 78 ? -25.521 3.197 7.383 1.00 94.88 78 TYR A N 1
ATOM 649 C CA . TYR A 1 78 ? -24.327 2.413 7.051 1.00 94.88 78 TYR A CA 1
ATOM 650 C C . TYR A 1 78 ? -24.091 1.279 8.051 1.00 94.88 78 TYR A C 1
ATOM 652 O O . TYR A 1 78 ? -24.292 1.422 9.254 1.00 94.88 78 TYR A O 1
ATOM 660 N N . GLN A 1 79 ? -23.649 0.128 7.552 1.00 92.50 79 GLN A N 1
ATOM 661 C CA . GLN A 1 79 ? -23.296 -1.015 8.393 1.00 92.50 79 GLN A CA 1
ATOM 662 C C . GLN A 1 79 ? -21.836 -0.941 8.829 1.00 92.50 79 GLN A C 1
ATOM 664 O O . GLN A 1 79 ? -21.005 -0.383 8.114 1.00 92.50 79 GLN A O 1
ATOM 669 N N . ASN A 1 80 ? -21.541 -1.554 9.976 1.00 91.50 80 ASN A N 1
ATOM 670 C CA . ASN A 1 80 ? -20.171 -1.757 10.425 1.00 91.50 80 ASN A CA 1
ATOM 671 C C . ASN A 1 80 ? -19.651 -3.073 9.840 1.00 91.50 80 ASN A C 1
ATOM 673 O O . ASN A 1 80 ? -19.989 -4.145 10.345 1.00 91.50 80 ASN A O 1
ATOM 677 N N . ASN A 1 81 ? -18.869 -2.981 8.773 1.00 92.56 81 ASN A N 1
ATOM 678 C CA . ASN A 1 81 ? -18.346 -4.108 8.019 1.00 92.56 81 ASN A CA 1
ATOM 679 C C . ASN A 1 81 ? -16.830 -4.236 8.207 1.00 92.56 81 ASN A C 1
ATOM 681 O O . ASN A 1 81 ? -16.143 -3.351 8.719 1.00 92.56 81 ASN A O 1
ATOM 685 N N . ASP A 1 82 ? -16.308 -5.362 7.745 1.00 93.75 82 ASP A N 1
ATOM 686 C CA . ASP A 1 82 ? -14.890 -5.503 7.462 1.00 93.75 82 ASP A CA 1
ATOM 687 C C . ASP A 1 82 ? -14.514 -4.661 6.234 1.00 93.75 82 ASP A C 1
ATOM 689 O O . ASP A 1 82 ? -15.062 -4.861 5.148 1.00 93.75 82 ASP A O 1
ATOM 693 N N . ILE A 1 83 ? -13.563 -3.742 6.409 1.00 92.62 83 ILE A N 1
ATOM 694 C CA . ILE A 1 83 ? -13.081 -2.815 5.370 1.00 92.62 83 ILE A CA 1
ATOM 695 C C . ILE A 1 83 ? -12.492 -3.553 4.154 1.00 92.62 83 ILE A C 1
ATOM 697 O O . ILE A 1 83 ? -12.580 -3.063 3.030 1.00 92.62 83 ILE A O 1
ATOM 701 N N . ASN A 1 84 ? -11.978 -4.771 4.360 1.00 94.69 84 ASN A N 1
ATOM 702 C CA . ASN A 1 84 ? -11.385 -5.617 3.319 1.00 94.69 84 ASN A CA 1
ATOM 703 C C . ASN A 1 84 ? -12.253 -6.840 2.975 1.00 94.69 84 ASN A C 1
ATOM 705 O O . ASN A 1 84 ? -11.815 -7.731 2.245 1.00 94.69 84 ASN A O 1
ATOM 709 N N . GLY A 1 85 ? -13.472 -6.895 3.515 1.00 92.81 85 GLY A N 1
ATOM 710 C CA . GLY A 1 85 ? -14.336 -8.063 3.443 1.00 92.81 85 GLY A CA 1
ATOM 711 C C . GLY A 1 85 ? -15.222 -8.105 2.202 1.00 92.81 85 GLY A C 1
ATOM 712 O O . GLY A 1 85 ? -14.953 -7.513 1.156 1.00 92.81 85 GLY A O 1
ATOM 713 N N . GLU A 1 86 ? -16.337 -8.826 2.320 1.00 91.94 86 GLU A N 1
ATOM 714 C CA . GLU A 1 86 ? -17.285 -8.981 1.218 1.00 91.94 86 GLU A CA 1
ATOM 715 C C . GLU A 1 86 ? -17.939 -7.662 0.795 1.00 91.94 86 GLU A C 1
ATOM 717 O O . GLU A 1 86 ? -18.048 -7.357 -0.393 1.00 91.94 86 GLU A O 1
ATOM 722 N N . LYS A 1 87 ? -18.365 -6.874 1.786 1.00 91.75 87 LYS A N 1
ATOM 723 C CA . LYS A 1 87 ? -19.082 -5.611 1.602 1.00 91.75 87 LYS A CA 1
ATOM 724 C C . LYS A 1 87 ? -18.214 -4.451 2.073 1.00 91.75 87 LYS A C 1
ATOM 726 O O . LYS A 1 87 ? -18.242 -4.095 3.246 1.00 91.75 87 LYS A O 1
ATOM 731 N N . GLN A 1 88 ? -17.502 -3.836 1.132 1.00 90.88 88 GLN A N 1
ATOM 732 C CA . GLN A 1 88 ? -16.616 -2.696 1.404 1.00 90.88 88 GLN A CA 1
ATOM 733 C C . GLN A 1 88 ? -17.372 -1.364 1.587 1.00 90.88 88 GLN A C 1
ATOM 735 O O . GLN A 1 88 ? -16.822 -0.415 2.126 1.00 90.88 88 GLN A O 1
ATOM 740 N N . ILE A 1 89 ? -18.642 -1.274 1.163 1.00 91.69 89 ILE A N 1
ATOM 741 C CA . ILE A 1 89 ? -19.476 -0.089 1.421 1.00 91.69 89 ILE A CA 1
ATOM 742 C C . ILE A 1 89 ? -20.007 -0.169 2.853 1.00 91.69 89 ILE A C 1
ATOM 744 O O . ILE A 1 89 ? -20.818 -1.043 3.168 1.00 91.69 89 ILE A O 1
ATOM 748 N N . GLY A 1 90 ? -19.586 0.760 3.702 1.00 92.38 90 GLY A N 1
ATOM 749 C CA . GLY A 1 90 ? -19.988 0.836 5.100 1.00 92.38 90 GLY A CA 1
ATOM 750 C C . GLY A 1 90 ? -18.984 1.651 5.898 1.00 92.38 90 GLY A C 1
ATOM 751 O O . GLY A 1 90 ? -18.210 2.403 5.316 1.00 92.38 90 GLY A O 1
ATOM 752 N N . PHE A 1 91 ? -19.018 1.468 7.212 1.00 93.19 91 PHE A N 1
ATOM 753 C CA . PHE A 1 91 ? -17.942 1.884 8.099 1.00 93.19 91 PHE A CA 1
ATOM 754 C C . PHE A 1 91 ? -17.275 0.651 8.707 1.00 93.19 91 PHE A C 1
ATOM 756 O O . PHE A 1 91 ? -17.867 -0.424 8.729 1.00 93.19 91 PHE A O 1
ATOM 763 N N . GLY A 1 92 ? -16.073 0.772 9.245 1.00 91.31 92 GLY A N 1
ATOM 764 C CA . GLY A 1 92 ? -15.391 -0.327 9.913 1.00 91.31 92 GLY A CA 1
ATOM 765 C C . GLY A 1 92 ? -14.297 0.152 10.849 1.00 91.31 92 GLY A C 1
ATOM 766 O O . GLY A 1 92 ? -13.717 1.223 10.678 1.00 91.31 92 GLY A O 1
ATOM 767 N N . LEU A 1 93 ? -14.007 -0.668 11.861 1.00 92.12 93 LEU A N 1
ATOM 768 C CA . LEU A 1 93 ? -12.804 -0.482 12.663 1.00 92.12 93 LEU A CA 1
ATOM 769 C C . LEU A 1 93 ? -11.605 -0.997 11.879 1.00 92.12 93 LEU A C 1
ATOM 771 O O . LEU A 1 93 ? -11.486 -2.201 11.623 1.00 92.12 93 LEU A O 1
ATOM 775 N N . ALA A 1 94 ? -10.721 -0.072 11.533 1.00 92.50 94 ALA A N 1
ATOM 776 C CA . ALA A 1 94 ? -9.454 -0.364 10.913 1.00 92.50 94 ALA A CA 1
ATOM 777 C C . ALA A 1 94 ? -8.583 -1.211 11.840 1.00 92.50 94 ALA A C 1
ATOM 779 O O . ALA A 1 94 ? -8.559 -1.059 13.062 1.00 92.50 94 ALA A O 1
ATOM 780 N N . TYR A 1 95 ? -7.796 -2.059 11.209 1.00 93.56 95 TYR A N 1
ATOM 781 C CA . TYR A 1 95 ? -6.750 -2.855 11.821 1.00 93.56 95 TYR A CA 1
ATOM 782 C C . TYR A 1 95 ? -5.475 -2.665 11.006 1.00 93.56 95 TYR A C 1
ATOM 784 O O . TYR A 1 95 ? -5.463 -2.039 9.939 1.00 93.56 95 TYR A O 1
ATOM 792 N N . GLY A 1 96 ? -4.360 -3.147 11.531 1.00 92.75 96 GLY A N 1
ATOM 793 C CA . GLY A 1 96 ? -3.111 -3.096 10.797 1.00 92.75 96 GLY A CA 1
ATOM 794 C C . GLY A 1 96 ? -1.928 -3.541 11.627 1.00 92.75 96 GLY A C 1
ATOM 795 O O . GLY A 1 96 ? -2.064 -4.163 12.673 1.00 92.75 96 GLY A O 1
ATOM 796 N N . THR A 1 97 ? -0.728 -3.199 11.176 1.00 88.75 97 THR A N 1
ATOM 797 C CA . THR A 1 97 ? 0.487 -3.643 11.867 1.00 88.75 97 THR A CA 1
ATOM 798 C C . THR A 1 97 ? 0.827 -2.722 13.041 1.00 88.75 97 THR A C 1
ATOM 800 O O . THR A 1 97 ? 0.863 -1.493 12.853 1.00 88.75 97 THR A O 1
ATOM 803 N N . VAL A 1 98 ? 1.257 -3.257 14.184 1.00 81.06 98 VAL A N 1
ATOM 804 C CA . VAL A 1 98 ? 2.071 -2.491 15.145 1.00 81.06 98 VAL A CA 1
ATOM 805 C C . VAL A 1 98 ? 3.443 -2.251 14.507 1.00 81.06 98 VAL A C 1
ATOM 807 O O . VAL A 1 98 ? 4.255 -3.166 14.432 1.00 81.06 98 VAL A O 1
ATOM 810 N N . ARG A 1 99 ? 3.652 -1.043 13.951 1.00 79.94 99 ARG A N 1
ATOM 811 C CA . ARG A 1 99 ? 4.829 -0.597 13.164 1.00 79.94 99 ARG A CA 1
ATOM 812 C C . ARG A 1 99 ? 5.677 -1.760 12.613 1.00 79.94 99 ARG A C 1
ATOM 814 O O . ARG A 1 99 ? 6.711 -2.117 13.181 1.00 79.94 99 ARG A O 1
ATOM 821 N N . CYS A 1 100 ? 5.263 -2.314 11.478 1.00 87.69 100 CYS A N 1
ATOM 822 C CA . CYS A 1 100 ? 6.031 -3.329 10.766 1.00 87.69 100 CYS A CA 1
ATOM 823 C C . CYS A 1 100 ? 6.408 -2.800 9.380 1.00 87.69 100 CYS A C 1
ATOM 825 O O . CYS A 1 100 ? 5.533 -2.475 8.583 1.00 87.69 100 CYS A O 1
ATOM 827 N N . SER A 1 101 ? 7.706 -2.646 9.111 1.00 89.62 101 SER A N 1
ATOM 828 C CA . SER A 1 101 ? 8.188 -2.289 7.774 1.00 89.62 101 SER A CA 1
ATOM 829 C C . SER A 1 101 ? 8.274 -3.534 6.893 1.00 89.62 101 SER A C 1
ATOM 831 O O . SER A 1 101 ? 8.432 -4.645 7.399 1.00 89.62 101 SER A O 1
ATOM 833 N N . THR A 1 102 ? 8.267 -3.355 5.571 1.00 88.94 102 THR A N 1
ATOM 834 C CA . THR A 1 102 ? 8.484 -4.453 4.615 1.00 88.94 102 THR A CA 1
ATOM 835 C C . THR A 1 102 ? 9.803 -5.178 4.887 1.00 88.94 102 THR A C 1
ATOM 837 O O . THR A 1 102 ? 9.853 -6.401 4.828 1.00 88.94 102 THR A O 1
ATOM 840 N N . THR A 1 103 ? 10.857 -4.453 5.280 1.00 88.38 103 THR A N 1
ATOM 841 C CA . THR A 1 103 ? 12.130 -5.056 5.700 1.00 88.38 103 THR A CA 1
ATOM 842 C C . THR A 1 103 ? 11.949 -5.943 6.930 1.00 88.38 103 THR A C 1
ATOM 844 O O . THR A 1 103 ? 12.388 -7.082 6.925 1.00 88.38 103 THR A O 1
ATOM 847 N N . LYS A 1 104 ? 11.259 -5.471 7.973 1.00 89.25 104 LYS A N 1
ATOM 848 C CA . LYS A 1 104 ? 11.047 -6.275 9.184 1.00 89.25 104 LYS A CA 1
ATOM 849 C C . LYS A 1 104 ? 10.224 -7.538 8.904 1.00 89.25 104 LYS A C 1
ATOM 851 O O . LYS A 1 104 ? 10.524 -8.581 9.470 1.00 89.25 104 LYS A O 1
ATOM 856 N N . ALA A 1 105 ? 9.205 -7.436 8.053 1.00 89.38 105 ALA A N 1
ATOM 857 C CA . ALA A 1 105 ? 8.311 -8.549 7.745 1.00 89.38 105 ALA A CA 1
ATOM 858 C C . ALA A 1 105 ? 8.942 -9.578 6.796 1.00 89.38 105 ALA A C 1
ATOM 860 O O . ALA A 1 105 ? 8.923 -10.772 7.071 1.00 89.38 105 ALA A O 1
ATOM 861 N N . PHE A 1 106 ? 9.506 -9.122 5.677 1.00 87.69 106 PHE A N 1
ATOM 862 C CA . PHE A 1 106 ? 9.908 -10.001 4.574 1.00 87.69 106 PHE A CA 1
ATOM 863 C C . PHE A 1 106 ? 11.419 -10.180 4.452 1.00 87.69 106 PHE A C 1
ATOM 865 O O . PHE A 1 106 ? 11.875 -11.101 3.778 1.00 87.69 106 PHE A O 1
ATOM 872 N N . PHE A 1 107 ? 12.211 -9.315 5.083 1.00 82.00 107 PHE A N 1
ATOM 873 C CA . PHE A 1 107 ? 13.666 -9.351 4.995 1.00 82.00 107 PHE A CA 1
ATOM 874 C C . PHE A 1 107 ? 14.261 -9.903 6.297 1.00 82.00 107 PHE A C 1
ATOM 876 O O . PHE A 1 107 ? 14.851 -9.186 7.100 1.00 82.00 107 PHE A O 1
ATOM 883 N N . LEU A 1 108 ? 14.118 -11.218 6.491 1.00 63.34 108 LEU A N 1
ATOM 884 C CA . LEU A 1 108 ? 14.668 -11.971 7.632 1.00 63.34 108 LEU A CA 1
ATOM 885 C C . LEU A 1 108 ? 16.107 -12.473 7.385 1.00 63.34 108 LEU A C 1
ATOM 887 O O . LEU A 1 108 ? 16.520 -13.497 7.920 1.00 63.34 108 LEU A O 1
ATOM 891 N N . GLY A 1 109 ? 16.875 -11.788 6.532 1.00 53.69 109 GLY A N 1
ATOM 892 C CA . GLY A 1 109 ? 18.257 -12.166 6.201 1.00 53.69 109 GLY A CA 1
ATOM 893 C C . GLY A 1 109 ? 18.410 -13.363 5.250 1.00 53.69 109 GLY A C 1
ATOM 894 O O . GLY A 1 109 ? 19.527 -13.670 4.848 1.00 53.69 109 GLY A O 1
ATOM 895 N N . LEU A 1 110 ? 17.313 -14.003 4.832 1.00 44.34 110 LEU A N 1
ATOM 896 C CA . LEU A 1 110 ? 17.304 -15.093 3.852 1.00 44.34 110 LEU A CA 1
ATOM 897 C C . LEU A 1 110 ? 16.557 -14.646 2.596 1.00 44.34 110 LEU A C 1
ATOM 899 O O . LEU A 1 110 ? 15.348 -14.828 2.458 1.00 44.34 110 LEU A O 1
ATOM 903 N N . LEU A 1 111 ? 17.286 -14.020 1.676 1.00 41.62 111 LEU A N 1
ATOM 904 C CA . LEU A 1 111 ? 16.757 -13.678 0.365 1.00 41.62 111 LEU A CA 1
ATOM 905 C C . LEU A 1 111 ? 16.738 -14.948 -0.501 1.00 41.62 111 LEU A C 1
ATOM 907 O O . LEU A 1 111 ? 17.665 -15.204 -1.267 1.00 41.62 111 LEU A O 1
ATOM 911 N N . ASN A 1 112 ? 15.681 -15.752 -0.387 1.00 36.75 112 ASN A N 1
ATOM 912 C CA . ASN A 1 112 ? 15.387 -16.776 -1.388 1.00 36.75 112 ASN A CA 1
ATOM 913 C C . ASN A 1 112 ? 14.850 -16.068 -2.635 1.00 36.75 112 ASN A C 1
ATOM 915 O O . ASN A 1 112 ? 13.643 -15.920 -2.821 1.00 36.75 112 ASN A O 1
ATOM 919 N N . ILE A 1 113 ? 15.765 -15.562 -3.462 1.00 40.91 113 ILE A N 1
ATOM 920 C CA . ILE A 1 113 ? 15.424 -15.019 -4.772 1.00 40.91 113 ILE A CA 1
ATOM 921 C C . ILE A 1 113 ? 14.843 -16.183 -5.588 1.00 40.91 113 ILE A C 1
ATOM 923 O O . ILE A 1 113 ? 15.533 -17.167 -5.850 1.00 40.91 113 ILE A O 1
ATOM 927 N N . LEU A 1 114 ? 13.571 -16.088 -5.978 1.00 37.16 114 LEU A N 1
ATOM 928 C CA . LEU A 1 114 ? 13.012 -16.929 -7.034 1.00 37.16 114 LEU A CA 1
ATOM 929 C C . LEU A 1 114 ? 13.725 -16.543 -8.323 1.00 37.16 114 LEU A C 1
ATOM 931 O O . LEU A 1 114 ? 13.515 -15.452 -8.846 1.00 37.16 114 LEU A O 1
ATOM 935 N N . ILE A 1 115 ? 14.623 -17.405 -8.790 1.00 36.72 115 ILE A N 1
ATOM 936 C CA . ILE A 1 115 ? 15.401 -17.135 -9.989 1.00 36.72 115 ILE A CA 1
ATOM 937 C C . ILE A 1 115 ? 15.039 -18.113 -11.101 1.00 36.72 115 ILE A C 1
ATOM 939 O O . ILE A 1 115 ? 15.627 -19.188 -11.205 1.00 36.72 115 ILE A O 1
ATOM 943 N N . ASP A 1 116 ? 14.127 -17.688 -11.976 1.00 43.53 116 ASP A N 1
ATOM 944 C CA . ASP A 1 116 ? 13.836 -18.349 -13.251 1.00 43.53 116 ASP A CA 1
ATOM 945 C C . ASP A 1 116 ? 15.139 -18.475 -14.071 1.00 43.53 116 ASP A C 1
ATOM 947 O O . ASP A 1 116 ? 15.907 -17.522 -14.226 1.00 43.53 116 ASP A O 1
ATOM 951 N N . SER A 1 117 ? 15.492 -19.694 -14.474 1.00 42.28 117 SER A N 1
ATOM 952 C CA . SER A 1 117 ? 16.762 -20.033 -15.131 1.00 42.28 117 SER A CA 1
ATOM 953 C C . SER A 1 117 ? 16.773 -19.794 -16.638 1.00 42.28 117 SER A C 1
ATOM 955 O O . SER A 1 117 ? 17.828 -19.957 -17.249 1.00 42.28 117 SER A O 1
ATOM 957 N N . ASN A 1 118 ? 15.651 -19.388 -17.236 1.00 43.97 118 ASN A N 1
ATOM 958 C CA . ASN A 1 118 ? 15.491 -19.424 -18.691 1.00 43.97 118 ASN A CA 1
ATOM 959 C C . ASN A 1 118 ? 15.771 -18.098 -19.417 1.00 43.97 118 ASN A C 1
ATOM 961 O O . ASN A 1 118 ? 15.623 -18.034 -20.636 1.00 43.97 118 ASN A O 1
ATOM 965 N N . LYS A 1 119 ? 16.223 -17.047 -18.719 1.00 41.84 119 LYS A N 1
ATOM 966 C CA . LYS A 1 119 ? 16.517 -15.741 -19.334 1.00 41.84 119 LYS A CA 1
ATOM 967 C C . LYS A 1 119 ? 17.986 -15.359 -19.161 1.00 41.84 119 LYS A C 1
ATOM 969 O O . LYS A 1 119 ? 18.473 -15.217 -18.043 1.00 41.84 119 LYS A O 1
ATOM 974 N N . LYS A 1 120 ? 18.693 -15.189 -20.283 1.00 40.53 120 LYS A N 1
ATOM 975 C CA . LYS A 1 120 ? 20.025 -14.572 -20.333 1.00 40.53 120 LYS A CA 1
ATOM 976 C C . LYS A 1 120 ? 19.854 -13.080 -20.588 1.00 40.53 120 LYS A C 1
ATOM 978 O O . LYS A 1 120 ? 19.518 -12.703 -21.706 1.00 40.53 120 LYS A O 1
ATOM 983 N N . VAL A 1 121 ? 20.135 -12.242 -19.597 1.00 47.41 121 VAL A N 1
ATOM 984 C CA . VAL A 1 121 ? 20.385 -10.815 -19.827 1.00 47.41 121 VAL A CA 1
ATOM 985 C C . VAL A 1 121 ? 21.553 -10.399 -18.944 1.00 47.41 121 VAL A C 1
ATOM 987 O O . VAL A 1 121 ? 21.513 -10.615 -17.738 1.00 47.41 121 VAL A O 1
ATOM 990 N N . THR A 1 122 ? 22.589 -9.829 -19.557 1.00 49.31 122 THR A N 1
ATOM 991 C CA . THR A 1 122 ? 23.716 -9.182 -18.877 1.00 49.31 122 THR A CA 1
ATOM 992 C C . THR A 1 122 ? 23.456 -7.677 -18.943 1.00 49.31 122 THR A C 1
ATOM 994 O O . THR A 1 122 ? 23.744 -7.056 -19.962 1.00 49.31 122 THR A O 1
ATOM 997 N N . GLN A 1 123 ? 22.836 -7.101 -17.912 1.00 62.25 123 GLN A N 1
ATOM 998 C CA . GLN A 1 123 ? 22.694 -5.645 -17.769 1.00 62.25 123 GLN A CA 1
ATOM 999 C C . GLN A 1 123 ? 23.502 -5.174 -16.558 1.00 62.25 123 GLN A C 1
ATOM 1001 O O . GLN A 1 123 ? 23.441 -5.782 -15.484 1.00 62.25 123 GLN A O 1
ATOM 1006 N N . ASP A 1 124 ? 24.257 -4.095 -16.753 1.00 73.69 124 ASP A N 1
ATOM 1007 C CA . ASP A 1 124 ? 25.052 -3.450 -15.715 1.00 73.69 124 ASP A CA 1
ATOM 1008 C C . ASP A 1 124 ? 24.176 -2.479 -14.924 1.00 73.69 124 ASP A C 1
ATOM 1010 O O . ASP A 1 124 ? 23.712 -1.464 -15.444 1.00 73.69 124 ASP A O 1
ATOM 1014 N N . VAL A 1 125 ? 23.968 -2.765 -13.640 1.00 83.38 125 VAL A N 1
ATOM 1015 C CA . VAL A 1 125 ? 23.327 -1.828 -12.715 1.00 83.38 125 VAL A CA 1
ATOM 1016 C C . VAL A 1 125 ? 24.407 -0.973 -12.076 1.00 83.38 125 VAL A C 1
ATOM 1018 O O . VAL A 1 125 ? 25.282 -1.475 -11.366 1.00 83.38 125 VAL A O 1
ATOM 1021 N N . VAL A 1 126 ? 24.332 0.333 -12.309 1.00 82.81 126 VAL A N 1
ATOM 1022 C CA . VAL A 1 126 ? 25.263 1.310 -11.746 1.00 82.81 126 VAL A CA 1
ATOM 1023 C C . VAL A 1 126 ? 24.592 2.059 -10.604 1.00 82.81 126 VAL A C 1
ATOM 1025 O O . VAL A 1 126 ? 23.517 2.629 -10.772 1.00 82.81 126 VAL A O 1
ATOM 1028 N N . PHE A 1 127 ? 25.256 2.129 -9.454 1.00 82.12 127 PHE A N 1
ATOM 1029 C CA . PHE A 1 127 ? 24.793 2.924 -8.319 1.00 82.12 127 PHE A CA 1
ATOM 1030 C C . PHE A 1 127 ? 25.956 3.592 -7.585 1.00 82.12 127 PHE A C 1
ATOM 1032 O O . PHE A 1 127 ? 27.128 3.264 -7.781 1.00 82.12 127 PHE A O 1
ATOM 1039 N N . LYS A 1 128 ? 25.627 4.563 -6.730 1.00 77.88 128 LYS A N 1
ATOM 1040 C CA . LYS A 1 128 ? 26.593 5.284 -5.899 1.00 77.88 128 LYS A CA 1
ATOM 1041 C C . LYS A 1 128 ? 26.366 4.927 -4.434 1.00 77.88 128 LYS A C 1
ATOM 1043 O O . LYS A 1 128 ? 25.278 5.146 -3.912 1.00 77.88 128 LYS A O 1
ATOM 1048 N N . MET A 1 129 ? 27.392 4.416 -3.764 1.00 79.00 129 MET A N 1
ATOM 1049 C CA . MET A 1 129 ? 27.366 4.100 -2.334 1.00 79.00 129 MET A CA 1
ATOM 1050 C C . MET A 1 129 ? 28.595 4.721 -1.672 1.00 79.00 129 MET A C 1
ATOM 1052 O O . MET A 1 129 ? 29.701 4.583 -2.178 1.00 79.00 129 MET A O 1
ATOM 1056 N N . LYS A 1 130 ? 28.418 5.452 -0.561 1.00 85.50 130 LYS A N 1
ATOM 1057 C CA . LYS A 1 130 ? 29.515 6.177 0.126 1.00 85.50 130 LYS A CA 1
ATOM 1058 C C . LYS A 1 130 ? 30.367 7.032 -0.829 1.00 85.50 130 LYS A C 1
ATOM 1060 O O . LYS A 1 130 ? 31.588 7.064 -0.751 1.00 85.50 130 LYS A O 1
ATOM 1065 N N . MET A 1 131 ? 29.693 7.698 -1.762 1.00 85.69 131 MET A N 1
ATOM 1066 C CA . MET A 1 131 ? 30.283 8.475 -2.855 1.00 85.69 131 MET A CA 1
ATOM 1067 C C . MET A 1 131 ? 31.098 7.706 -3.904 1.00 85.69 131 MET A C 1
ATOM 1069 O O . MET A 1 131 ? 31.545 8.323 -4.868 1.00 85.69 131 MET A O 1
ATOM 1073 N N . GLN A 1 132 ? 31.225 6.389 -3.787 1.00 82.00 132 GLN A N 1
ATOM 1074 C CA . GLN A 1 132 ? 31.915 5.547 -4.756 1.00 82.00 132 GLN A CA 1
ATOM 1075 C C . GLN A 1 132 ? 30.920 4.979 -5.767 1.00 82.00 132 GLN A C 1
ATOM 1077 O O . GLN A 1 132 ? 29.789 4.627 -5.422 1.00 82.00 132 GLN A O 1
ATOM 1082 N N . ARG A 1 133 ? 31.331 4.938 -7.037 1.00 83.06 133 ARG A N 1
ATOM 1083 C CA . ARG A 1 133 ? 30.546 4.340 -8.120 1.00 83.06 133 ARG A CA 1
ATOM 1084 C C . ARG A 1 133 ? 30.785 2.834 -8.115 1.00 83.06 133 ARG A C 1
ATOM 1086 O O . ARG A 1 133 ? 31.928 2.394 -8.173 1.00 83.06 133 ARG A O 1
ATOM 1093 N N . HIS A 1 134 ? 29.703 2.072 -8.086 1.00 79.75 134 HIS A N 1
ATOM 1094 C CA . HIS A 1 134 ? 29.717 0.620 -8.176 1.00 79.75 134 HIS A CA 1
ATOM 1095 C C . HIS A 1 134 ? 28.923 0.180 -9.400 1.00 79.75 134 HIS A C 1
ATOM 1097 O O . HIS A 1 134 ? 27.893 0.776 -9.722 1.00 79.75 134 HIS A O 1
ATOM 1103 N N . THR A 1 135 ? 29.398 -0.879 -10.045 1.00 83.25 135 THR A N 1
ATOM 1104 C CA . THR A 1 135 ? 28.713 -1.542 -11.153 1.00 83.25 135 THR A CA 1
ATOM 1105 C C . THR A 1 135 ? 28.507 -2.999 -10.775 1.00 83.25 135 THR A C 1
ATOM 1107 O O . THR A 1 135 ? 29.453 -3.667 -10.356 1.00 83.25 135 THR A O 1
ATOM 1110 N N . VAL A 1 136 ? 27.277 -3.488 -10.902 1.00 84.62 136 VAL A N 1
ATOM 1111 C CA . VAL A 1 136 ? 26.925 -4.886 -10.648 1.00 84.62 136 VAL A CA 1
ATOM 1112 C C . VAL A 1 136 ? 26.341 -5.487 -11.912 1.00 84.62 136 VAL A C 1
ATOM 1114 O O . VAL A 1 136 ? 25.391 -4.955 -12.480 1.00 84.62 136 VAL A O 1
ATOM 1117 N N . VAL A 1 137 ? 26.894 -6.630 -12.310 1.00 84.38 137 VAL A N 1
ATOM 1118 C CA . VAL A 1 137 ? 26.385 -7.424 -13.425 1.00 84.38 137 VAL A CA 1
ATOM 1119 C C . VAL A 1 137 ? 25.249 -8.305 -12.922 1.00 84.38 137 VAL A C 1
ATOM 1121 O O . VAL A 1 137 ? 25.451 -9.163 -12.056 1.00 84.38 137 VAL A O 1
ATOM 1124 N N . VAL A 1 138 ? 24.059 -8.130 -13.485 1.00 82.00 138 VAL A N 1
ATOM 1125 C CA . VAL A 1 138 ? 22.899 -8.971 -13.176 1.00 82.00 138 VAL A CA 1
ATOM 1126 C C . VAL A 1 138 ? 22.768 -10.050 -14.246 1.00 82.00 138 VAL A C 1
ATOM 1128 O O . VAL A 1 138 ? 22.881 -9.752 -15.427 1.00 82.00 138 VAL A O 1
ATOM 1131 N N . ARG A 1 139 ? 22.572 -11.313 -13.834 1.00 80.75 139 ARG A N 1
ATOM 1132 C CA . ARG A 1 139 ? 22.540 -12.478 -14.748 1.00 80.75 139 ARG A CA 1
ATOM 1133 C C . ARG A 1 139 ? 21.141 -12.901 -15.200 1.00 80.75 139 ARG A C 1
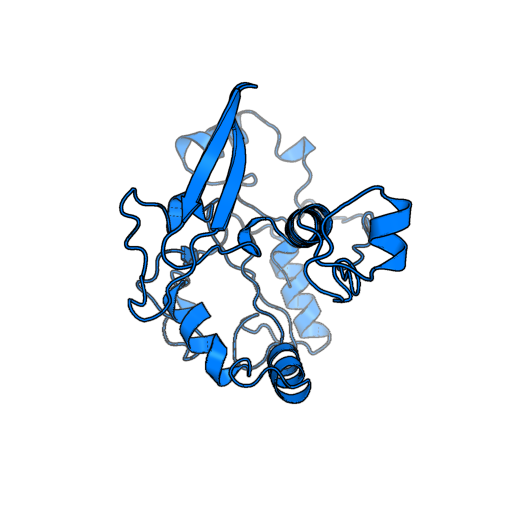ATOM 1135 O O . ARG A 1 139 ? 21.038 -13.708 -16.119 1.00 80.75 139 ARG A O 1
ATOM 1142 N N . LYS A 1 140 ? 20.099 -12.455 -14.494 1.00 81.19 140 LYS A N 1
ATOM 1143 C CA . LYS A 1 140 ? 18.719 -12.917 -14.689 1.00 81.19 140 LYS A CA 1
ATOM 1144 C C . LYS A 1 140 ? 17.779 -11.742 -14.902 1.00 81.19 140 LYS A C 1
ATOM 1146 O O . LYS A 1 140 ? 17.458 -11.437 -16.043 1.00 81.19 140 LYS A O 1
ATOM 1151 N N . GLU A 1 141 ? 17.379 -11.065 -13.829 1.00 81.62 141 GLU A N 1
ATOM 1152 C CA . GLU A 1 141 ? 16.380 -9.997 -13.913 1.00 81.62 141 GLU A CA 1
ATOM 1153 C C . GLU A 1 141 ? 16.727 -8.813 -13.008 1.00 81.62 141 GLU A C 1
ATOM 1155 O O . GLU A 1 141 ? 17.244 -8.983 -11.902 1.00 81.62 141 GLU A O 1
ATOM 1160 N N . VAL A 1 142 ? 16.413 -7.609 -13.491 1.00 84.19 142 VAL A N 1
ATOM 1161 C CA . VAL A 1 142 ? 16.490 -6.353 -12.740 1.00 84.19 142 VAL A CA 1
ATOM 1162 C C . VAL A 1 142 ? 15.063 -5.890 -12.451 1.00 84.19 142 VAL A C 1
ATOM 1164 O O . VAL A 1 142 ? 14.290 -5.650 -13.375 1.00 84.19 142 VAL A O 1
ATOM 1167 N N . ILE A 1 143 ? 14.710 -5.744 -11.172 1.00 87.38 143 ILE A N 1
ATOM 1168 C CA . ILE A 1 143 ? 13.379 -5.287 -10.743 1.00 87.38 143 ILE A CA 1
ATOM 1169 C C . ILE A 1 143 ? 13.452 -3.795 -10.404 1.00 87.38 143 ILE A C 1
ATOM 1171 O O . ILE A 1 143 ? 13.920 -3.415 -9.331 1.00 87.38 143 ILE A O 1
ATOM 1175 N N . VAL A 1 144 ? 12.990 -2.945 -11.323 1.00 86.50 144 VAL A N 1
ATOM 1176 C CA . VAL A 1 144 ? 13.084 -1.477 -11.189 1.00 86.50 144 VAL A CA 1
ATOM 1177 C C . VAL A 1 144 ? 11.921 -0.880 -10.389 1.00 86.50 144 VAL A C 1
ATOM 1179 O O . VAL A 1 144 ? 12.101 0.136 -9.723 1.00 86.50 144 VAL A O 1
ATOM 1182 N N . SER A 1 145 ? 10.749 -1.526 -10.391 1.00 87.12 145 SER A N 1
ATOM 1183 C CA . SER A 1 145 ? 9.520 -1.037 -9.735 1.00 87.12 145 SER A CA 1
ATOM 1184 C C . SER A 1 145 ? 9.659 -0.804 -8.224 1.00 87.12 145 SER A C 1
ATOM 1186 O O . SER A 1 145 ? 8.918 -0.013 -7.639 1.00 87.12 145 SER A O 1
ATOM 1188 N N . SER A 1 146 ? 10.646 -1.435 -7.587 1.00 87.31 146 SER A N 1
ATOM 1189 C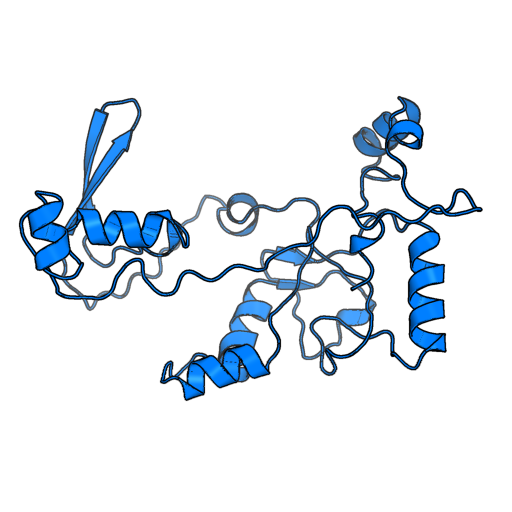 CA . SER A 1 146 ? 10.950 -1.297 -6.160 1.00 87.31 146 SER A CA 1
ATOM 1190 C C . SER A 1 146 ? 11.463 0.092 -5.757 1.00 87.31 146 SER A C 1
ATOM 1192 O O . SER A 1 146 ? 11.509 0.396 -4.567 1.00 87.31 146 SER A O 1
ATOM 1194 N N . ALA A 1 147 ? 11.839 0.950 -6.712 1.00 87.62 147 ALA A N 1
ATOM 1195 C CA . ALA A 1 147 ? 12.235 2.332 -6.433 1.00 87.62 147 ALA A CA 1
ATOM 1196 C C . ALA A 1 147 ? 11.024 3.269 -6.200 1.00 87.62 147 ALA A C 1
ATOM 1198 O O . ALA A 1 147 ? 11.197 4.446 -5.874 1.00 87.62 147 ALA A O 1
ATOM 1199 N N . GLY A 1 148 ? 9.794 2.758 -6.337 1.00 92.12 148 GLY A N 1
ATOM 1200 C CA . GLY A 1 148 ? 8.551 3.499 -6.118 1.00 92.12 148 GLY A CA 1
ATOM 1201 C C . GLY A 1 148 ? 8.124 4.342 -7.323 1.00 92.12 148 GLY A C 1
ATOM 1202 O O . GLY A 1 148 ? 8.860 4.468 -8.304 1.00 92.12 148 GLY A O 1
ATOM 1203 N N . ALA A 1 149 ? 6.927 4.931 -7.249 1.00 94.75 149 ALA A N 1
ATOM 1204 C CA . ALA A 1 149 ? 6.279 5.615 -8.375 1.00 94.75 149 ALA A CA 1
ATOM 1205 C C . ALA A 1 149 ? 7.058 6.831 -8.918 1.00 94.75 149 ALA A C 1
ATOM 1207 O O . ALA A 1 149 ? 6.880 7.197 -10.074 1.00 94.75 149 ALA A O 1
ATOM 1208 N N . ILE A 1 150 ? 7.944 7.429 -8.112 1.00 94.62 150 ILE A N 1
ATOM 1209 C CA . ILE A 1 150 ? 8.750 8.600 -8.497 1.00 94.62 150 ILE A CA 1
ATOM 1210 C C . ILE A 1 150 ? 10.107 8.184 -9.079 1.00 94.62 150 ILE A C 1
ATOM 1212 O O . ILE A 1 150 ? 10.489 8.629 -10.160 1.00 94.62 150 ILE A O 1
ATOM 1216 N N . ASN A 1 151 ? 10.855 7.319 -8.386 1.00 90.19 151 ASN A N 1
ATOM 1217 C CA . ASN A 1 151 ? 12.229 7.014 -8.795 1.00 90.19 151 ASN A CA 1
ATOM 1218 C C . ASN A 1 151 ? 12.310 5.908 -9.851 1.00 90.19 151 ASN A C 1
ATOM 1220 O O . ASN A 1 151 ? 13.239 5.928 -10.651 1.00 90.19 151 ASN A O 1
ATOM 1224 N N . SER A 1 152 ? 11.351 4.977 -9.907 1.00 90.75 152 SER A N 1
ATOM 1225 C CA . SER A 1 152 ? 11.333 3.934 -10.947 1.00 90.75 152 SER A CA 1
ATOM 1226 C C . SER A 1 152 ? 11.283 4.521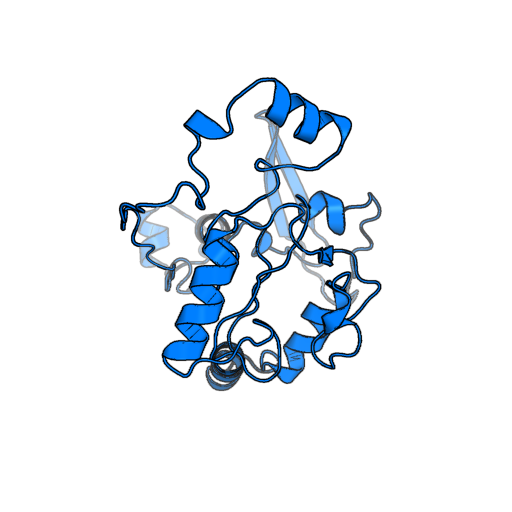 -12.364 1.00 90.75 152 SER A C 1
ATOM 1228 O O . SER A 1 152 ? 12.151 4.171 -13.165 1.00 90.75 152 SER A O 1
ATOM 1230 N N . PRO A 1 153 ? 10.355 5.448 -12.702 1.00 93.12 153 PRO A N 1
ATOM 1231 C CA . PRO A 1 153 ? 10.387 6.080 -14.015 1.00 93.12 153 PRO A CA 1
ATOM 1232 C C . PRO A 1 153 ? 11.654 6.914 -14.211 1.00 93.12 153 PRO A C 1
ATOM 1234 O O . PRO A 1 153 ? 12.213 6.883 -15.298 1.00 93.12 153 PRO A O 1
ATOM 1237 N N . ASN A 1 154 ? 12.167 7.600 -13.182 1.00 90.06 154 ASN A N 1
ATOM 1238 C CA . ASN A 1 154 ? 13.422 8.352 -13.294 1.00 90.06 154 ASN A CA 1
ATOM 1239 C C . ASN A 1 154 ? 14.601 7.456 -13.716 1.00 90.06 154 ASN A C 1
ATOM 1241 O O . ASN A 1 154 ? 15.309 7.771 -14.668 1.00 90.06 154 ASN A O 1
ATOM 1245 N N . LEU A 1 155 ? 14.759 6.293 -13.078 1.00 89.06 155 LEU A N 1
ATOM 1246 C CA . LEU A 1 155 ? 15.798 5.321 -13.430 1.00 89.06 155 LEU A CA 1
ATOM 1247 C C . LEU A 1 155 ? 15.670 4.834 -14.878 1.00 89.06 155 LEU A C 1
ATOM 1249 O O . LEU A 1 155 ? 16.673 4.771 -15.587 1.00 89.06 155 LEU A O 1
ATOM 1253 N N . LEU A 1 156 ? 14.453 4.530 -15.335 1.00 89.50 156 LEU A N 1
ATOM 1254 C CA . LEU A 1 156 ? 14.199 4.117 -16.719 1.00 89.50 156 LEU A CA 1
ATOM 1255 C C . LEU A 1 156 ? 14.531 5.238 -17.717 1.00 89.50 156 LEU A C 1
ATOM 1257 O O . LEU A 1 156 ? 15.208 4.991 -18.714 1.00 89.50 156 LEU A O 1
ATOM 1261 N N . MET A 1 157 ? 14.134 6.479 -17.422 1.00 88.88 157 MET A N 1
ATOM 1262 C CA . MET A 1 157 ? 14.419 7.640 -18.271 1.00 88.88 157 MET A CA 1
ATOM 1263 C C . MET A 1 157 ? 15.925 7.926 -18.364 1.00 88.88 157 MET A C 1
ATOM 1265 O O . MET A 1 157 ? 16.434 8.121 -19.464 1.00 88.88 157 MET A O 1
ATOM 1269 N N . LEU A 1 158 ? 16.653 7.882 -17.240 1.00 87.00 158 LEU A N 1
ATOM 1270 C CA . LEU A 1 158 ? 18.120 8.005 -17.207 1.00 87.00 158 LEU A CA 1
ATOM 1271 C C . LEU A 1 158 ? 18.830 6.853 -17.929 1.00 87.00 158 LEU A C 1
ATOM 1273 O O . LEU A 1 158 ? 19.961 7.013 -18.379 1.00 87.00 158 LEU A O 1
ATOM 1277 N N . SER A 1 159 ? 18.158 5.710 -18.055 1.00 87.25 159 SER A N 1
ATOM 1278 C CA . SER A 1 159 ? 18.630 4.553 -18.818 1.00 87.25 159 SER A CA 1
ATOM 1279 C C . SER A 1 159 ? 18.230 4.615 -20.299 1.00 87.25 159 SER A C 1
ATOM 1281 O O . SER A 1 159 ? 18.396 3.629 -21.004 1.00 87.25 159 SER A O 1
ATOM 1283 N N . GLY A 1 160 ? 17.681 5.732 -20.790 1.00 85.75 160 GLY A N 1
ATOM 1284 C CA . GLY A 1 160 ? 17.325 5.897 -22.203 1.00 85.75 160 GLY A CA 1
ATOM 1285 C C . GLY A 1 160 ? 15.987 5.268 -22.613 1.00 85.75 160 GLY A C 1
ATOM 1286 O O . GLY A 1 160 ? 15.780 4.996 -23.795 1.00 85.75 160 GLY A O 1
ATOM 1287 N N . ILE A 1 161 ? 15.077 5.016 -21.664 1.00 90.38 161 ILE A N 1
ATOM 1288 C CA . ILE A 1 161 ? 13.733 4.465 -21.908 1.00 90.38 161 ILE A CA 1
ATOM 1289 C C . ILE A 1 161 ? 12.699 5.581 -21.701 1.00 90.38 161 ILE A C 1
ATOM 1291 O O . ILE A 1 161 ? 12.212 5.794 -20.587 1.00 90.38 161 ILE A O 1
ATOM 1295 N N . ARG A 1 162 ? 12.418 6.341 -22.764 1.00 90.94 162 ARG A N 1
ATOM 1296 C CA . ARG A 1 162 ? 11.538 7.529 -22.800 1.00 90.94 162 ARG A CA 1
ATOM 1297 C C . ARG A 1 162 ? 11.356 7.981 -24.267 1.00 90.94 162 ARG A C 1
ATOM 1299 O O . ARG A 1 162 ? 12.185 7.582 -25.087 1.00 90.94 162 ARG A O 1
ATOM 1306 N N . PRO A 1 163 ? 10.367 8.827 -24.644 1.00 94.25 163 PRO A N 1
ATOM 1307 C CA . PRO A 1 163 ? 10.279 9.288 -26.026 1.00 94.25 163 PRO A CA 1
ATOM 1308 C C . PRO A 1 163 ? 11.559 10.001 -26.504 1.00 94.25 163 PRO A C 1
ATOM 1310 O O . PRO A 1 163 ? 12.072 10.857 -25.770 1.00 94.25 163 PRO A O 1
ATOM 1313 N N . PRO A 1 164 ? 12.066 9.695 -27.719 1.00 92.69 164 PRO A N 1
ATOM 1314 C CA . PRO A 1 164 ? 13.354 10.174 -28.225 1.00 92.69 164 PRO A CA 1
ATOM 1315 C C . PRO A 1 164 ? 13.576 11.681 -28.118 1.00 92.69 164 PRO A C 1
ATOM 1317 O O . PRO A 1 164 ? 14.648 12.117 -27.709 1.00 92.69 164 PRO A O 1
ATOM 1320 N N . SER A 1 165 ? 12.558 12.485 -28.435 1.00 92.12 165 SER A N 1
ATOM 1321 C CA . SER A 1 165 ? 12.648 13.948 -28.377 1.00 92.12 165 SER A CA 1
ATOM 1322 C C . SER A 1 165 ? 13.006 14.458 -26.979 1.00 92.12 165 SER A C 1
ATOM 1324 O O . SER A 1 165 ? 13.859 15.329 -26.843 1.00 92.12 165 SER A O 1
ATOM 1326 N N . GLN A 1 166 ? 12.418 13.859 -25.940 1.00 90.56 166 GLN A N 1
ATOM 1327 C CA . GLN A 1 166 ? 12.646 14.241 -24.545 1.00 90.56 166 GLN A CA 1
ATOM 1328 C C . GLN A 1 166 ? 14.009 13.753 -24.028 1.00 90.56 166 GLN A C 1
ATOM 1330 O O . GLN A 1 166 ? 14.595 14.386 -23.155 1.00 90.56 166 GLN A O 1
ATOM 1335 N N . LEU A 1 167 ? 14.527 12.634 -24.553 1.00 89.94 167 LEU A N 1
ATOM 1336 C CA . LEU A 1 167 ? 15.876 12.151 -24.225 1.00 89.94 167 LEU A CA 1
ATOM 1337 C C . LEU A 1 167 ? 16.959 13.036 -24.841 1.00 89.94 167 LEU A C 1
ATOM 1339 O O . LEU A 1 167 ? 17.924 13.377 -24.159 1.00 89.94 167 LEU A O 1
ATOM 1343 N N . LEU A 1 168 ? 16.773 13.440 -26.101 1.00 91.31 168 LEU A N 1
ATOM 1344 C CA . LEU A 1 168 ? 17.692 14.334 -26.805 1.00 91.31 168 LEU A CA 1
ATOM 1345 C C . LEU A 1 168 ? 17.760 15.712 -26.140 1.00 91.31 168 LEU A C 1
ATOM 1347 O O . LEU A 1 168 ? 18.856 16.223 -25.927 1.00 91.31 168 LEU A O 1
ATOM 1351 N N . GLU A 1 169 ? 16.614 16.277 -25.748 1.00 91.94 169 GLU A N 1
ATOM 1352 C CA . GLU A 1 169 ? 16.547 17.542 -25.002 1.00 91.94 169 GLU A CA 1
ATOM 1353 C C . GLU A 1 169 ? 17.294 17.463 -23.658 1.00 91.94 169 GLU A C 1
ATOM 1355 O O . GLU A 1 169 ? 17.989 18.399 -23.271 1.00 91.94 169 GLU A O 1
ATOM 1360 N N . ALA A 1 170 ? 17.210 16.319 -22.972 1.00 89.69 170 ALA A N 1
ATOM 1361 C CA . ALA A 1 170 ? 17.900 16.078 -21.706 1.00 89.69 170 ALA A CA 1
ATOM 1362 C C . ALA A 1 170 ? 19.381 15.667 -21.860 1.00 89.69 170 ALA A C 1
ATOM 1364 O O . ALA A 1 170 ? 20.054 15.443 -20.852 1.00 89.69 170 ALA A O 1
ATOM 1365 N N . GLY A 1 171 ? 19.896 15.530 -23.089 1.00 90.94 171 GLY A N 1
ATOM 1366 C CA . GLY A 1 171 ? 21.269 15.085 -23.353 1.00 90.94 171 GLY A CA 1
ATOM 1367 C C . GLY A 1 171 ? 21.545 13.623 -22.976 1.00 90.94 171 GLY A C 1
ATOM 1368 O O . GLY A 1 171 ? 22.689 13.269 -22.690 1.00 90.94 171 GLY A O 1
ATOM 1369 N N . ILE A 1 172 ? 20.514 12.772 -22.942 1.00 85.81 172 ILE A N 1
ATOM 1370 C CA . ILE A 1 172 ? 20.621 11.361 -22.547 1.00 85.81 172 ILE A CA 1
ATOM 1371 C C . ILE A 1 172 ? 20.759 10.486 -23.796 1.00 85.81 172 ILE A C 1
ATOM 1373 O O . ILE A 1 172 ? 19.848 10.399 -24.618 1.00 85.81 172 ILE A O 1
ATOM 1377 N N . LEU A 1 173 ? 21.896 9.798 -23.906 1.00 79.00 173 LEU A N 1
ATOM 1378 C CA . LEU A 1 173 ? 22.199 8.812 -24.945 1.00 79.00 173 LEU A CA 1
ATOM 1379 C C . LEU A 1 173 ? 22.901 7.592 -24.314 1.00 79.00 173 LEU A C 1
ATOM 1381 O O . LEU A 1 173 ? 23.651 7.768 -23.350 1.00 79.00 173 LEU A O 1
ATOM 1385 N N . PRO A 1 174 ? 22.724 6.370 -24.854 1.00 84.81 174 PRO A N 1
ATOM 1386 C CA . PRO A 1 174 ? 21.906 6.019 -26.021 1.00 84.81 174 PRO A CA 1
ATOM 1387 C C . PRO A 1 174 ? 20.398 5.951 -25.715 1.00 84.81 174 PRO A C 1
ATOM 1389 O O . PRO A 1 174 ? 19.989 5.765 -24.573 1.00 84.81 174 PRO A O 1
ATOM 1392 N N . ILE A 1 175 ? 19.571 6.062 -26.760 1.00 87.94 175 ILE A N 1
ATOM 1393 C CA . ILE A 1 175 ? 18.124 5.811 -26.685 1.00 87.94 175 ILE A CA 1
ATOM 1394 C C . ILE A 1 175 ? 17.903 4.302 -26.806 1.00 87.94 175 ILE A C 1
ATOM 1396 O O . ILE A 1 175 ? 18.275 3.706 -27.815 1.00 87.94 175 ILE A O 1
ATOM 1400 N N . ILE A 1 176 ? 17.310 3.692 -25.780 1.00 89.06 176 ILE A N 1
ATOM 1401 C CA . ILE A 1 176 ? 17.071 2.244 -25.716 1.00 89.06 176 ILE A CA 1
ATOM 1402 C C . ILE A 1 176 ? 15.657 1.898 -26.187 1.00 89.06 176 ILE A C 1
ATOM 1404 O O . ILE A 1 176 ? 15.490 0.950 -26.952 1.00 89.06 176 ILE A O 1
ATOM 1408 N N . ALA A 1 177 ? 14.637 2.643 -25.745 1.00 90.50 177 ALA A N 1
ATOM 1409 C CA . ALA A 1 177 ? 13.254 2.393 -26.153 1.00 90.50 177 ALA A CA 1
ATOM 1410 C C . ALA A 1 177 ? 12.369 3.644 -26.067 1.00 90.50 177 ALA A C 1
ATOM 1412 O O . ALA A 1 177 ? 12.468 4.430 -25.123 1.00 90.50 177 ALA A O 1
ATOM 1413 N N . ASP A 1 178 ? 11.451 3.769 -27.028 1.00 94.88 178 ASP A N 1
ATOM 1414 C CA . ASP A 1 178 ? 10.412 4.800 -27.064 1.00 94.88 178 ASP A CA 1
ATOM 1415 C C . ASP A 1 178 ? 9.172 4.331 -26.287 1.00 94.88 178 ASP A C 1
ATOM 1417 O O . ASP A 1 178 ? 8.283 3.665 -26.817 1.00 94.88 178 ASP A O 1
ATOM 1421 N N . LEU A 1 179 ? 9.142 4.638 -24.989 1.00 95.06 179 LEU A N 1
ATOM 1422 C CA . LEU A 1 179 ? 8.018 4.352 -24.097 1.00 95.06 179 LEU A CA 1
ATOM 1423 C C . LEU A 1 179 ? 7.637 5.611 -23.327 1.00 95.06 179 LEU A C 1
ATOM 1425 O O . LEU A 1 179 ? 8.507 6.360 -22.900 1.00 95.06 179 LEU A O 1
ATOM 1429 N N . LYS A 1 180 ? 6.343 5.820 -23.060 1.00 95.12 180 LYS A N 1
ATOM 1430 C CA . LYS A 1 180 ? 5.810 6.986 -22.320 1.00 95.12 180 LYS A CA 1
ATOM 1431 C C . LYS A 1 180 ? 6.066 6.913 -20.801 1.00 95.12 180 LYS A C 1
ATOM 1433 O O . LYS A 1 180 ? 5.153 7.083 -19.996 1.00 95.12 180 LYS A O 1
ATOM 1438 N N . VAL A 1 181 ? 7.304 6.635 -20.402 1.00 94.31 181 VAL A N 1
ATOM 1439 C CA . VAL A 1 181 ? 7.730 6.541 -19.000 1.00 94.31 181 VAL A CA 1
ATOM 1440 C C . VAL A 1 181 ? 7.614 7.901 -18.303 1.00 94.31 181 VAL A C 1
ATOM 1442 O O . VAL A 1 181 ? 7.909 8.940 -18.890 1.00 94.31 181 VAL A O 1
ATOM 1445 N N . GLY A 1 182 ? 7.179 7.887 -17.039 1.00 92.44 182 GLY A N 1
ATOM 1446 C CA . GLY A 1 182 ? 6.999 9.090 -16.214 1.00 92.44 182 GLY A CA 1
ATOM 1447 C C . GLY A 1 182 ? 5.651 9.795 -16.399 1.00 92.44 182 GLY A C 1
ATOM 1448 O O . GLY A 1 182 ? 5.406 10.811 -15.758 1.00 92.44 182 GLY A O 1
ATOM 1449 N N . GLN A 1 183 ? 4.778 9.260 -17.25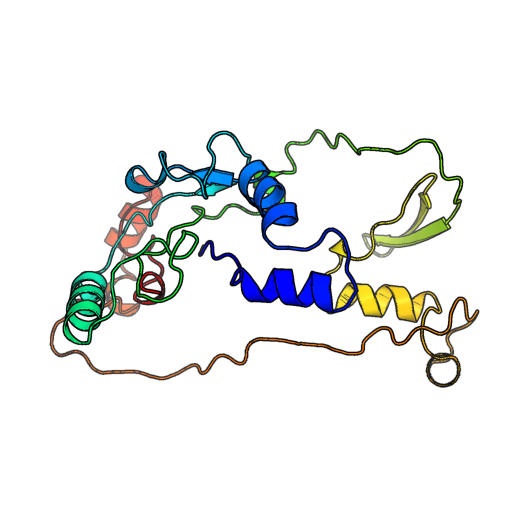4 1.00 93.69 183 GLN A N 1
ATOM 1450 C CA . GLN A 1 183 ? 3.402 9.726 -17.431 1.00 93.69 183 GLN A CA 1
ATOM 1451 C C . GLN A 1 183 ? 2.440 8.988 -16.485 1.00 93.69 183 GLN A C 1
ATOM 1453 O O . GLN A 1 183 ? 2.818 8.006 -15.848 1.00 93.69 183 GLN A O 1
ATOM 1458 N N . ASN A 1 184 ? 1.180 9.438 -16.429 1.00 94.88 184 ASN A N 1
ATOM 1459 C CA . ASN A 1 184 ? 0.106 8.813 -15.642 1.00 94.88 184 ASN A CA 1
ATOM 1460 C C . ASN A 1 184 ? 0.398 8.733 -14.127 1.00 94.88 184 ASN A C 1
ATOM 1462 O O . ASN A 1 184 ? 0.032 7.761 -13.467 1.00 94.88 184 ASN A O 1
ATOM 1466 N N . LEU A 1 185 ? 1.066 9.750 -13.569 1.00 96.44 185 LEU A N 1
ATOM 1467 C CA . LEU A 1 185 ? 1.203 9.881 -12.120 1.00 96.44 185 LEU A CA 1
ATOM 1468 C C . LEU A 1 185 ? -0.174 10.154 -11.508 1.00 96.44 185 LEU A C 1
ATOM 1470 O O . LEU A 1 185 ? -0.843 11.119 -11.875 1.00 96.44 185 LEU A O 1
ATOM 1474 N N . GLN A 1 186 ? -0.570 9.306 -10.568 1.00 95.62 186 GLN A N 1
ATOM 1475 C CA . GLN A 1 186 ? -1.817 9.426 -9.826 1.00 95.62 186 GLN A CA 1
ATOM 1476 C C . GLN A 1 186 ? -1.510 9.371 -8.332 1.00 95.62 186 GLN A C 1
ATOM 1478 O O . GLN A 1 186 ? -0.648 8.606 -7.900 1.00 95.62 186 GLN A O 1
ATOM 1483 N N . ASP A 1 187 ? -2.225 10.180 -7.558 1.00 95.50 187 ASP A N 1
ATOM 1484 C CA . ASP A 1 187 ? -2.164 10.193 -6.100 1.00 95.50 187 ASP A CA 1
ATOM 1485 C C . ASP A 1 187 ? -3.536 10.598 -5.537 1.00 95.50 187 ASP A C 1
ATOM 1487 O O . ASP A 1 187 ? -4.380 11.152 -6.252 1.00 95.50 187 ASP A O 1
ATOM 1491 N N . ARG A 1 188 ? -3.780 10.318 -4.257 1.00 90.00 188 ARG A N 1
ATOM 1492 C CA . ARG A 1 188 ? -5.005 10.720 -3.563 1.00 90.00 188 ARG A CA 1
ATOM 1493 C C . ARG A 1 188 ? -4.812 12.096 -2.936 1.00 90.00 188 ARG A C 1
ATOM 1495 O O . ARG A 1 188 ? -4.071 12.261 -1.968 1.00 90.00 188 ARG A O 1
ATOM 1502 N N . ILE A 1 189 ? -5.547 13.085 -3.440 1.00 90.81 189 ILE A N 1
ATOM 1503 C CA . ILE A 1 189 ? -5.594 14.410 -2.817 1.00 90.81 189 ILE A CA 1
ATOM 1504 C C . ILE A 1 189 ? -6.277 14.273 -1.455 1.00 90.81 189 ILE A C 1
ATOM 1506 O O . ILE A 1 189 ? -7.452 13.922 -1.367 1.00 90.81 189 ILE A O 1
ATOM 1510 N N . THR A 1 190 ? -5.535 14.555 -0.389 1.00 87.00 190 THR A N 1
ATOM 1511 C CA . THR A 1 190 ? -6.062 14.542 0.977 1.00 87.00 190 THR A CA 1
ATOM 1512 C C . THR A 1 190 ? -6.349 15.967 1.423 1.00 87.00 190 THR A C 1
ATOM 1514 O O . THR A 1 190 ? -5.448 16.806 1.457 1.00 87.00 190 THR A O 1
ATOM 1517 N N . LEU A 1 191 ? -7.597 16.242 1.804 1.00 85.00 191 LEU A N 1
ATOM 1518 C CA . LEU A 1 191 ? -7.953 17.507 2.435 1.00 85.00 191 LEU A CA 1
ATOM 1519 C C . LEU A 1 191 ? -7.591 17.451 3.922 1.00 85.00 191 LEU A C 1
ATOM 1521 O O . LEU A 1 191 ? -8.305 16.866 4.735 1.00 85.00 191 LEU A O 1
ATOM 1525 N N . GLY A 1 192 ? -6.465 18.065 4.280 1.00 80.06 192 GLY A N 1
ATOM 1526 C CA . GLY A 1 192 ? -6.138 18.329 5.677 1.00 80.06 192 GLY A CA 1
ATOM 1527 C C . GLY A 1 192 ? -7.008 19.449 6.254 1.00 80.06 192 GLY A C 1
ATOM 1528 O O . GLY A 1 192 ? -7.433 20.351 5.537 1.00 80.06 192 GLY A O 1
ATOM 1529 N N . GLY A 1 193 ? -7.232 19.428 7.570 1.00 69.12 193 GLY A N 1
ATOM 1530 C CA . GLY A 1 193 ? -7.708 20.614 8.293 1.00 69.12 193 GLY A CA 1
ATOM 1531 C C . GLY A 1 193 ? -9.221 20.780 8.449 1.00 69.12 193 GLY A C 1
ATOM 1532 O O . GLY A 1 193 ? -9.646 21.828 8.930 1.00 69.12 193 GLY A O 1
ATOM 1533 N N . LEU A 1 194 ? -10.043 19.772 8.139 1.00 83.62 194 LEU A N 1
ATOM 1534 C CA . LEU A 1 194 ? -11.422 19.750 8.642 1.00 83.62 194 LEU A CA 1
ATOM 1535 C C . LEU A 1 194 ? -11.401 19.463 10.147 1.00 83.62 194 LEU A C 1
ATOM 1537 O O . LEU A 1 194 ? -11.282 18.318 10.584 1.00 83.62 194 LEU A O 1
ATOM 1541 N N . VAL A 1 195 ? -11.466 20.532 10.937 1.00 87.00 195 VAL A N 1
ATOM 1542 C CA . VAL A 1 195 ? -11.418 20.479 12.398 1.00 87.00 195 VAL A CA 1
ATOM 1543 C C . VAL A 1 195 ? -12.795 20.800 12.956 1.00 87.00 195 VAL A C 1
ATOM 1545 O O . VAL A 1 195 ? -13.358 21.857 12.684 1.00 87.00 195 VAL A O 1
ATOM 1548 N N . TYR A 1 196 ? -13.307 19.896 13.784 1.00 87.25 196 TYR A N 1
ATOM 1549 C CA . TYR A 1 196 ? -14.556 20.076 14.511 1.00 87.25 196 TYR A CA 1
ATOM 1550 C C . TYR A 1 196 ? -14.262 20.227 15.999 1.00 87.25 196 TYR A C 1
ATOM 1552 O O . TYR A 1 196 ? -13.449 19.490 16.566 1.00 87.25 196 TYR A O 1
ATOM 1560 N N . THR A 1 197 ? -14.935 21.171 16.650 1.00 90.19 197 THR A N 1
ATOM 1561 C CA . THR A 1 197 ? -14.935 21.252 18.108 1.00 90.19 197 THR A CA 1
ATOM 1562 C C . THR A 1 197 ? -15.883 20.195 18.665 1.00 90.19 197 THR A C 1
ATOM 1564 O O . THR A 1 197 ? -16.985 19.987 18.165 1.00 90.19 197 THR A O 1
ATOM 1567 N N . ILE A 1 198 ? -15.440 19.498 19.709 1.00 89.31 198 ILE A N 1
ATOM 1568 C CA . ILE A 1 198 ? -16.255 18.516 20.426 1.00 89.31 198 ILE A CA 1
ATOM 1569 C C . ILE A 1 198 ? -16.464 19.004 21.853 1.00 89.31 198 ILE A C 1
ATOM 1571 O O . ILE A 1 198 ? -15.518 19.426 22.516 1.00 89.31 198 ILE A O 1
ATOM 1575 N N . GLN A 1 199 ? -17.708 18.946 22.326 1.00 90.62 199 GLN A N 1
ATOM 1576 C CA . GLN A 1 199 ? -18.060 19.391 23.676 1.00 90.62 199 GLN A CA 1
ATOM 1577 C C . GLN A 1 199 ? -17.452 18.481 24.751 1.00 90.62 199 GLN A C 1
ATOM 1579 O O . GLN A 1 199 ? -16.994 18.950 25.790 1.00 90.62 199 GLN A O 1
ATOM 1584 N N . TYR A 1 200 ? -17.423 17.172 24.493 1.00 88.62 200 TYR A N 1
ATOM 1585 C CA . TYR A 1 200 ? -16.918 16.179 25.435 1.00 88.62 200 TYR A CA 1
ATOM 1586 C C . TYR A 1 200 ? -15.452 15.826 25.145 1.00 88.62 200 TYR A C 1
ATOM 1588 O O . TYR A 1 200 ? -15.070 15.697 23.978 1.00 88.62 200 TYR A O 1
ATOM 1596 N N . PRO A 1 201 ? -14.614 15.586 26.171 1.00 87.81 201 PRO A N 1
ATOM 1597 C CA . PRO A 1 201 ? -13.192 15.286 26.003 1.00 87.81 201 PRO A CA 1
ATOM 1598 C C . PRO A 1 201 ? -12.939 13.823 25.580 1.00 87.81 201 PRO A C 1
ATOM 1600 O O . PRO A 1 201 ? -12.098 13.141 26.154 1.00 87.81 201 PRO A O 1
ATOM 1603 N N . ILE A 1 202 ? -13.666 13.336 24.572 1.00 88.88 202 ILE A N 1
ATOM 1604 C CA . ILE A 1 202 ? -13.662 11.932 24.118 1.00 88.88 202 ILE A CA 1
ATOM 1605 C C . ILE A 1 202 ? -12.744 11.662 22.914 1.00 88.88 202 ILE A C 1
ATOM 1607 O O . ILE A 1 202 ? -12.542 10.508 22.538 1.00 88.88 202 ILE A O 1
ATOM 1611 N N . GLY A 1 203 ? -12.206 12.719 22.300 1.00 87.12 203 GLY A N 1
ATOM 1612 C CA . GLY A 1 203 ? -11.226 12.642 21.216 1.00 87.12 203 GLY A CA 1
ATOM 1613 C C . GLY A 1 203 ? -9.775 12.672 21.704 1.00 87.12 203 GLY A C 1
ATOM 1614 O O . GLY A 1 203 ? -9.492 13.017 22.853 1.00 87.12 203 GLY A O 1
ATOM 1615 N N . ILE A 1 204 ? -8.848 12.358 20.797 1.00 87.75 204 ILE A N 1
ATOM 1616 C CA . ILE A 1 204 ? -7.404 12.463 21.036 1.00 87.75 204 ILE A CA 1
ATOM 1617 C C . ILE A 1 204 ? -6.936 13.881 20.729 1.00 87.75 204 ILE A C 1
ATOM 1619 O O . ILE A 1 204 ? -7.095 14.368 19.614 1.00 87.75 204 ILE A O 1
ATOM 1623 N N . VAL A 1 205 ? -6.335 14.534 21.721 1.00 87.44 205 VAL A N 1
ATOM 1624 C CA . VAL A 1 205 ? -5.753 15.873 21.585 1.00 87.44 205 VAL A CA 1
ATOM 1625 C C . VAL A 1 205 ? -4.333 15.819 22.121 1.00 87.44 205 VAL A C 1
ATOM 1627 O O . VAL A 1 205 ? -4.141 15.507 23.295 1.00 87.44 205 VAL A O 1
ATOM 1630 N N . PHE A 1 206 ? -3.353 16.108 21.261 1.00 84.06 206 PHE A N 1
ATOM 1631 C CA . PHE A 1 206 ? -1.932 15.876 21.541 1.00 84.06 206 PHE A CA 1
ATOM 1632 C C . PHE A 1 206 ? -1.465 16.485 22.877 1.00 84.06 206 PHE A C 1
ATOM 1634 O O . PHE A 1 206 ? -0.970 15.730 23.708 1.00 84.06 206 PHE A O 1
ATOM 1641 N N . PRO A 1 207 ? -1.739 17.769 23.195 1.00 86.12 207 PRO A N 1
ATOM 1642 C CA . PRO A 1 207 ? -1.405 18.333 24.508 1.00 86.12 207 PRO A CA 1
ATOM 1643 C C . PRO A 1 207 ? -1.926 17.554 25.728 1.00 86.12 207 PRO A C 1
ATOM 1645 O O . PRO A 1 207 ? -1.303 17.599 26.781 1.00 86.12 207 PRO A O 1
ATOM 1648 N N . ARG A 1 208 ? -3.050 16.827 25.616 1.00 85.56 208 ARG A N 1
ATOM 1649 C CA . ARG A 1 208 ? -3.605 16.035 26.733 1.00 85.56 208 ARG A CA 1
ATOM 1650 C C . ARG A 1 208 ? -2.895 14.696 26.919 1.00 85.56 208 ARG A C 1
ATOM 1652 O O . ARG A 1 208 ? -2.899 14.154 28.020 1.00 85.56 208 ARG A O 1
ATOM 1659 N N . ILE A 1 209 ? -2.333 14.147 25.844 1.00 87.50 209 ILE A N 1
ATOM 1660 C CA . ILE A 1 209 ? -1.699 12.822 25.838 1.00 87.50 209 ILE A CA 1
ATOM 1661 C C . ILE A 1 209 ? -0.170 12.904 25.912 1.00 87.50 209 ILE A C 1
ATOM 1663 O O . ILE A 1 209 ? 0.478 11.901 26.189 1.00 87.50 209 ILE A O 1
ATOM 1667 N N . SER A 1 210 ? 0.401 14.094 25.724 1.00 88.00 210 SER A N 1
ATOM 1668 C CA . SER A 1 210 ? 1.835 14.365 25.830 1.00 88.00 210 SER A CA 1
ATOM 1669 C C . SER A 1 210 ? 2.241 14.661 27.273 1.00 88.00 210 SER A C 1
ATOM 1671 O O . SER A 1 210 ? 2.604 15.785 27.612 1.00 88.00 210 SER A O 1
ATOM 1673 N N . ASN A 1 211 ? 2.163 13.649 28.136 1.00 91.25 211 ASN A N 1
ATOM 1674 C CA . ASN A 1 211 ? 2.609 13.735 29.527 1.00 91.25 211 ASN A CA 1
ATOM 1675 C C . ASN A 1 211 ? 3.427 12.490 29.930 1.00 91.25 211 ASN A C 1
ATOM 1677 O O . ASN A 1 211 ? 3.271 11.437 29.301 1.00 91.25 211 ASN A O 1
ATOM 1681 N N . PRO A 1 212 ? 4.293 12.587 30.960 1.00 93.06 212 PRO A N 1
ATOM 1682 C CA . PRO A 1 212 ? 5.195 11.500 31.340 1.00 93.06 212 PRO A CA 1
ATOM 1683 C C . PRO A 1 212 ? 4.488 10.171 31.621 1.00 93.06 212 PRO A C 1
ATOM 1685 O O . PRO A 1 212 ? 4.974 9.137 31.184 1.00 93.06 212 PRO A O 1
ATOM 1688 N N . GLU A 1 213 ? 3.317 10.189 32.264 1.00 91.88 213 GLU A N 1
ATOM 1689 C CA . GLU A 1 213 ? 2.546 8.978 32.575 1.00 91.88 213 GLU A CA 1
ATOM 1690 C C . GLU A 1 213 ? 2.156 8.212 31.302 1.00 91.88 213 GLU A C 1
ATOM 1692 O O . GLU A 1 213 ? 2.382 7.005 31.208 1.00 91.88 213 GLU A O 1
ATOM 1697 N N . LYS A 1 214 ? 1.627 8.907 30.284 1.00 90.62 214 LYS A N 1
ATOM 1698 C CA . LYS A 1 214 ? 1.251 8.270 29.009 1.00 90.62 214 LYS A CA 1
ATOM 1699 C C . LYS A 1 214 ? 2.462 7.798 28.212 1.00 90.62 214 LYS A C 1
ATOM 1701 O O . LYS A 1 214 ? 2.379 6.763 27.554 1.00 90.62 214 LYS A O 1
ATOM 1706 N N . PHE A 1 215 ? 3.593 8.496 28.310 1.00 91.69 215 PHE A N 1
ATOM 1707 C CA . PHE A 1 215 ? 4.853 8.016 27.741 1.00 91.69 215 PHE A CA 1
ATOM 1708 C C . PHE A 1 215 ? 5.361 6.756 28.447 1.00 91.69 215 PHE A C 1
ATOM 1710 O O . PHE A 1 215 ? 5.773 5.813 27.775 1.00 91.69 215 PHE A O 1
ATOM 1717 N N . THR A 1 216 ? 5.296 6.696 29.778 1.00 91.94 216 THR A N 1
ATOM 1718 C CA . THR A 1 216 ? 5.669 5.504 30.548 1.00 91.94 216 THR A CA 1
ATOM 1719 C C . THR A 1 216 ? 4.760 4.322 30.214 1.00 91.94 216 THR A C 1
ATOM 1721 O O . THR A 1 216 ? 5.267 3.223 29.995 1.00 91.94 216 THR A O 1
ATOM 1724 N N . GLN A 1 217 ? 3.445 4.545 30.101 1.00 90.12 217 GLN A N 1
ATOM 1725 C CA . GLN A 1 217 ? 2.488 3.524 29.661 1.00 90.12 217 GLN A CA 1
ATOM 1726 C C . GLN A 1 217 ? 2.863 2.974 28.275 1.00 90.12 217 GLN A C 1
ATOM 1728 O O . GLN A 1 217 ? 2.972 1.763 28.092 1.00 90.12 217 GLN A O 1
ATOM 1733 N N . PHE A 1 218 ? 3.161 3.856 27.320 1.00 90.38 218 PHE A N 1
ATOM 1734 C CA . PHE A 1 218 ? 3.595 3.461 25.982 1.00 90.38 218 PHE A CA 1
ATOM 1735 C C . PHE A 1 218 ? 4.895 2.643 26.003 1.00 90.38 218 PHE A C 1
ATOM 1737 O O . PHE A 1 218 ? 4.950 1.571 25.407 1.00 90.38 218 PHE A O 1
ATOM 1744 N N . LEU A 1 219 ? 5.929 3.118 26.706 1.00 91.00 219 LEU A N 1
ATOM 1745 C CA . LEU A 1 219 ? 7.257 2.496 26.699 1.00 91.00 219 LEU A CA 1
ATOM 1746 C C . LEU A 1 219 ? 7.306 1.159 27.444 1.00 91.00 219 LEU A C 1
ATOM 1748 O O . LEU A 1 219 ? 7.985 0.240 26.993 1.00 91.00 219 LEU A O 1
ATOM 1752 N N . LEU A 1 220 ? 6.630 1.061 28.591 1.00 92.44 220 LEU A N 1
ATOM 1753 C CA . LEU A 1 220 ? 6.726 -0.113 29.461 1.00 92.44 220 LEU A CA 1
ATOM 1754 C C . LEU A 1 220 ? 5.626 -1.142 29.197 1.00 92.44 220 LEU A C 1
ATOM 1756 O O . LEU A 1 220 ? 5.842 -2.325 29.443 1.00 92.44 220 LEU A O 1
ATOM 1760 N N . GLN A 1 221 ? 4.457 -0.709 28.718 1.00 89.31 221 GLN A N 1
ATOM 1761 C CA . GLN A 1 221 ? 3.278 -1.572 28.581 1.00 89.31 221 GLN A CA 1
ATOM 1762 C C . GLN A 1 221 ? 2.847 -1.772 27.121 1.00 89.31 221 GLN A C 1
ATOM 1764 O O . GLN A 1 221 ? 1.984 -2.605 26.867 1.00 89.31 221 GLN A O 1
ATOM 1769 N N . ASN A 1 222 ? 3.443 -1.055 26.152 1.00 86.19 222 ASN A N 1
ATOM 1770 C CA . ASN A 1 222 ? 2.984 -1.022 24.754 1.00 86.19 222 ASN A CA 1
ATOM 1771 C C . ASN A 1 222 ? 1.485 -0.690 24.629 1.00 86.19 222 ASN A C 1
ATOM 1773 O O . ASN A 1 222 ? 0.785 -1.217 23.761 1.00 86.19 222 ASN A O 1
ATOM 1777 N N . ASP A 1 223 ? 0.997 0.192 25.501 1.00 86.62 223 ASP A N 1
ATOM 1778 C CA . ASP A 1 223 ? -0.417 0.535 25.625 1.00 86.62 223 ASP A CA 1
ATOM 1779 C C . ASP A 1 223 ? -0.621 2.053 25.788 1.00 86.62 223 ASP A C 1
ATOM 1781 O O . ASP A 1 223 ? 0.326 2.828 25.951 1.00 86.62 223 ASP A O 1
ATOM 1785 N N . GLY A 1 224 ? -1.875 2.493 25.729 1.00 89.38 224 GLY A N 1
ATOM 1786 C CA . GLY A 1 224 ? -2.285 3.861 25.994 1.00 89.38 224 GLY A CA 1
ATOM 1787 C C . GLY A 1 224 ? -2.491 4.706 24.734 1.00 89.38 224 GLY A C 1
ATOM 1788 O O . GLY A 1 224 ? -2.355 4.239 23.601 1.00 89.38 224 GLY A O 1
ATOM 1789 N N . PRO A 1 225 ? -2.822 5.996 24.909 1.00 89.69 225 PRO A N 1
ATOM 1790 C CA . PRO A 1 225 ? -3.296 6.869 23.835 1.00 89.69 225 PRO A CA 1
ATOM 1791 C C . PRO A 1 225 ? -2.249 7.196 22.761 1.00 89.69 225 PRO A C 1
ATOM 1793 O O . PRO A 1 225 ? -2.593 7.816 21.763 1.00 89.69 225 PRO A O 1
ATOM 1796 N N . LEU A 1 226 ? -0.988 6.793 22.935 1.00 88.81 226 LEU A N 1
ATOM 1797 C CA . LEU A 1 226 ? 0.053 6.899 21.906 1.00 88.81 226 LEU A CA 1
ATOM 1798 C C . LEU A 1 226 ? 0.030 5.718 20.912 1.00 88.81 226 LEU A C 1
ATOM 1800 O O . LEU A 1 226 ? 0.656 5.796 19.858 1.00 88.81 226 LEU A O 1
ATOM 1804 N N . MET A 1 227 ? -0.729 4.654 21.201 1.00 88.62 227 MET A N 1
ATOM 1805 C CA . MET A 1 227 ? -0.906 3.465 20.349 1.00 88.62 227 MET A CA 1
ATOM 1806 C C . MET A 1 227 ? -2.173 3.532 19.475 1.00 88.62 227 MET A C 1
ATOM 1808 O O . MET A 1 227 ? -2.784 2.510 19.163 1.00 88.62 227 MET A O 1
ATOM 1812 N N . THR A 1 228 ? -2.593 4.738 19.089 1.00 88.06 228 THR A N 1
ATOM 1813 C CA . THR A 1 228 ? -3.855 5.008 18.383 1.00 88.06 228 THR A CA 1
ATOM 1814 C C . THR A 1 228 ? -3.620 5.709 17.041 1.00 88.06 228 THR A C 1
ATOM 1816 O O . THR A 1 228 ? -2.686 6.497 16.916 1.00 88.06 228 THR A O 1
ATOM 1819 N N . LEU A 1 229 ? -4.498 5.496 16.052 1.00 87.44 229 LEU A N 1
ATOM 1820 C CA . LEU A 1 229 ? -4.613 6.385 14.875 1.00 87.44 229 LEU A CA 1
ATOM 1821 C C . LEU A 1 229 ? -5.679 7.482 15.051 1.00 87.44 229 LEU A C 1
ATOM 1823 O O . LEU A 1 229 ? -6.046 8.166 14.097 1.00 87.44 229 LEU A O 1
ATOM 1827 N N . GLY A 1 230 ? -6.202 7.659 16.268 1.00 89.19 230 GLY A N 1
ATOM 1828 C CA . GLY A 1 230 ? -7.269 8.620 16.523 1.00 89.19 230 GLY A CA 1
ATOM 1829 C C . GLY A 1 230 ? -8.546 8.242 15.772 1.00 89.19 230 GLY A C 1
ATOM 1830 O O . GLY A 1 230 ? -8.915 7.071 15.724 1.00 89.19 230 GLY A O 1
ATOM 1831 N N . VAL A 1 231 ? -9.203 9.237 15.172 1.00 89.12 231 VAL A N 1
ATOM 1832 C CA . VAL A 1 231 ? -10.419 9.035 14.363 1.00 89.12 231 VAL A CA 1
ATOM 1833 C C . VAL A 1 231 ? -10.164 8.272 13.064 1.00 89.12 231 VAL A C 1
ATOM 1835 O O . VAL A 1 231 ? -11.090 7.663 12.551 1.00 89.12 231 VAL A O 1
ATOM 1838 N N . GLY A 1 232 ? -8.918 8.218 12.577 1.00 87.81 232 GLY A N 1
ATOM 1839 C CA . GLY A 1 232 ? -8.557 7.467 11.368 1.00 87.81 232 GLY A CA 1
ATOM 1840 C C . GLY A 1 232 ? -8.668 5.946 11.512 1.00 87.81 232 GLY A C 1
ATOM 1841 O O . GLY A 1 232 ? -8.343 5.225 10.578 1.00 87.81 232 GLY A O 1
ATOM 1842 N N . GLN A 1 233 ? -9.084 5.447 12.680 1.00 91.00 233 GLN A N 1
ATOM 1843 C CA . GLN A 1 233 ? -9.443 4.043 12.860 1.00 91.00 233 GLN A CA 1
ATOM 1844 C C . GLN A 1 233 ? -10.879 3.727 12.432 1.00 91.00 233 GLN A C 1
ATOM 1846 O O . GLN A 1 233 ? -11.194 2.557 12.279 1.00 91.00 233 GLN A O 1
ATOM 1851 N N . ALA A 1 234 ? -11.750 4.728 12.288 1.00 90.56 234 ALA A N 1
ATOM 1852 C CA . ALA A 1 234 ? -13.061 4.545 11.678 1.00 90.56 234 ALA A CA 1
ATOM 1853 C C . ALA A 1 234 ? -12.937 4.917 10.199 1.00 90.56 234 ALA A C 1
ATOM 1855 O O . ALA A 1 234 ? -12.729 6.089 9.877 1.00 90.56 234 ALA A O 1
ATOM 1856 N N . LEU A 1 235 ? -13.010 3.905 9.339 1.00 83.00 235 LEU A N 1
ATOM 1857 C CA . LEU A 1 235 ? -13.070 4.044 7.882 1.00 83.00 235 LEU A CA 1
ATOM 1858 C C . LEU A 1 235 ? -14.490 3.824 7.401 1.00 83.00 235 LEU A C 1
ATOM 1860 O O . LEU A 1 235 ? -15.198 3.092 8.125 1.00 83.00 235 LEU A O 1
#

Organism: Timema poppense (NCBI:txid170557)